Protein AF-A0A643BWU2-F1 (afdb_monomer_lite)

Organism: Balaenoptera physalus (NCBI:txid9770)

pLDDT: mean 75.96, std 13.27, range [34.56, 96.06]

InterPro domains:
  IPR002666 Reduced folate carrier [PF01770] (1-113)
  IPR002666 Reduced folate carrier [PF01770] (125-308)
  IPR002666 Reduced folate carrier [PIRSF028739] (1-308)
  IPR002666 Reduced folate carrier [PTHR10686] (121-308)
  IPR002666 Reduced folate carrier [TIGR00806] (125-308)
  IPR036259 MFS transporter superfamily [G3DSA:1.20.1250.20] (117-297)
  IPR036259 MFS transporter superfamily [SSF103473] (10-294)

Radius of gyration: 22.6 Å; chains: 1; bounding box: 53×47×72 Å

Sequence (308 aa):
VTNEITPVLSYSYLAVLVPVFLLTDYLRYKPVLLLQGLSYVSVWLLLLFSSSVLHMQFMEFFFSITMAARIAYSSYIFSLVPPACYQRMAGYSRASVLLGVFTSSVLGQLLVTPMGGKPGQLPASWRDSALAHMLRELGHTARLPQLRLWSLWWVFNSAGYYLIVYYVHILWNVVNPTTDTTRVYNGGADAASTLLGAITSFAAGFVRIRWALWAKLIIAVVTVLQAGLIFLMYKTSNIWLCYSAFVLFRGSHQLLVPIATFQIASSLSQELRALVFGVNTFLATVLKTIITLVVSDKRGLGLPVRSQ

Foldseek 3Di:
DCVLQVVLLVVLLVVLLVVLVVVLVVVVLPVLVVLLVVLVVLLVVLVVPPDDSVSSNVSSNSVSSNVSSVVSVLVNQCVVDPPVCNVVSVLVVVVVVLVVLLVCLVVVLVVPDDPPDDPDDDDPCVVCVVVVVLVVVVVVLCPPPLLVVLLVLLLALLLVVVVCVVLLVVLLCVLPPCPPVPDDCPVVLVVLLVVLLVVLLVVLVVDDDPCVPCVVVLSVVLVVLLVVLVVQSLPDSDSVSNSVSSSVNSNSSSNCVNVSLVSNCVSDDPSCSSVSVSVSVVSSSVVNVVCCCQPCDPNHPNDDSSRD

Secondary structure (DSSP, 8-state):
-HHHHHHHHHHHHHHHHHHHHHHHHHTTSHHHHHHHHHHHHHHHHHHHH--SHHHHHHHHHHHHHHHHHHHHHHHHHHHTS-GGGHHHHHHHHHHHHHHHHHHHHHHHHHHHS---S-SS---TTHHHHHHHHHHHHHHHHTT-HHHHHHHHHHHHHHHHHHHHHHHHHHHHHHHS-TTSGGG--HHHHHHHHHHHHHHHHHHHTT----HHHHHHHHHHHHHHHHHHHHHHHHH---HHHHHHHHHHHHHHHHHHHHHHHHHHHHTS-HHHHHHHHHHHHHHHHHHHHHHHHHHTSTTTT---TTT-

Structure (mmCIF, N/CA/C/O backbone):
data_AF-A0A643BWU2-F1
#
_entry.id   AF-A0A643BWU2-F1
#
loop_
_atom_site.group_PDB
_atom_site.id
_atom_site.type_symbol
_atom_site.label_atom_id
_atom_site.label_alt_id
_atom_site.label_comp_id
_atom_site.label_asym_id
_atom_site.label_entity_id
_atom_site.label_seq_id
_atom_site.pdbx_PDB_ins_code
_atom_site.Cartn_x
_atom_site.Cartn_y
_atom_site.Cartn_z
_atom_site.occupancy
_atom_site.B_iso_or_equiv
_atom_site.auth_seq_id
_atom_site.auth_comp_id
_atom_site.auth_asym_id
_atom_site.auth_atom_id
_atom_site.pdbx_PDB_model_num
ATOM 1 N N . VAL A 1 1 ? -8.565 23.208 16.925 1.00 54.88 1 VAL A N 1
ATOM 2 C CA . VAL A 1 1 ? -7.590 22.162 17.323 1.00 54.88 1 VAL A CA 1
ATOM 3 C C . VAL A 1 1 ? -7.204 21.256 16.153 1.00 54.88 1 VAL A C 1
ATOM 5 O O . VAL A 1 1 ? -6.195 21.550 15.537 1.00 54.88 1 VAL A O 1
ATOM 8 N N . THR A 1 2 ? -7.972 20.231 15.750 1.00 46.12 2 THR A N 1
ATOM 9 C CA . THR A 1 2 ? -7.547 19.306 14.664 1.00 46.12 2 THR A CA 1
ATOM 10 C C . THR A 1 2 ? -7.266 20.021 13.337 1.00 46.12 2 THR A C 1
ATOM 12 O O . THR A 1 2 ? -6.191 19.865 12.773 1.00 46.12 2 THR A O 1
ATOM 15 N N . ASN A 1 3 ? -8.157 20.921 12.906 1.00 55.41 3 ASN A N 1
ATOM 16 C CA . ASN A 1 3 ? -7.977 21.709 11.676 1.00 55.41 3 ASN A CA 1
ATOM 17 C C . ASN A 1 3 ? -6.786 22.687 11.711 1.00 55.41 3 ASN A C 1
ATOM 19 O O . ASN A 1 3 ? -6.387 23.182 10.665 1.00 55.41 3 ASN A O 1
ATOM 23 N N . GLU A 1 4 ? -6.216 22.964 12.885 1.00 64.88 4 GLU A N 1
ATOM 24 C CA . GLU A 1 4 ? -5.032 23.823 13.038 1.00 64.88 4 GLU A CA 1
ATOM 25 C C . GLU A 1 4 ? -3.736 23.006 13.118 1.00 64.88 4 GLU A C 1
ATOM 27 O O . GLU A 1 4 ? -2.662 23.535 12.849 1.00 64.88 4 GLU A O 1
ATOM 32 N N . ILE A 1 5 ? -3.823 21.723 13.483 1.00 62.66 5 ILE A N 1
ATOM 33 C CA . ILE A 1 5 ? -2.674 20.830 13.685 1.00 62.66 5 ILE A CA 1
ATOM 34 C C . ILE A 1 5 ? -2.392 20.027 12.410 1.00 62.66 5 ILE A C 1
ATOM 36 O O . ILE A 1 5 ? -1.276 20.040 11.898 1.00 62.66 5 ILE A O 1
ATOM 40 N N . THR A 1 6 ? -3.413 19.385 11.836 1.00 64.06 6 THR A N 1
ATOM 41 C CA . THR A 1 6 ? -3.265 18.447 10.709 1.00 64.06 6 THR A CA 1
ATOM 42 C C . THR A 1 6 ? -2.639 19.049 9.435 1.00 64.06 6 THR A C 1
ATOM 44 O O . THR A 1 6 ? -1.862 18.353 8.775 1.00 64.06 6 THR A O 1
ATOM 47 N N . PRO A 1 7 ? -2.894 20.321 9.056 1.00 75.25 7 PRO A N 1
ATOM 48 C CA . PRO A 1 7 ? -2.259 20.915 7.875 1.00 75.25 7 PRO A CA 1
ATOM 49 C C . PRO A 1 7 ? -0.745 21.113 8.023 1.00 75.25 7 PRO A C 1
ATOM 51 O O . PRO A 1 7 ? -0.025 21.064 7.023 1.00 75.25 7 PRO A O 1
ATOM 54 N N . VAL A 1 8 ? -0.249 21.303 9.255 1.00 78.88 8 VAL A N 1
ATOM 55 C CA . VAL A 1 8 ? 1.170 21.585 9.530 1.00 78.88 8 VAL A CA 1
ATOM 56 C C . VAL A 1 8 ? 2.051 20.451 9.031 1.00 78.88 8 VAL A C 1
ATOM 58 O O . VAL A 1 8 ? 3.067 20.719 8.392 1.00 78.88 8 VAL A O 1
ATOM 61 N N . LEU A 1 9 ? 1.634 19.198 9.223 1.00 76.44 9 LEU A N 1
ATOM 62 C CA . LEU A 1 9 ? 2.346 18.030 8.707 1.00 76.44 9 LEU A CA 1
ATOM 63 C C . LEU A 1 9 ? 2.526 18.102 7.188 1.00 76.44 9 LEU A C 1
ATOM 65 O O . LEU A 1 9 ? 3.628 17.920 6.684 1.00 76.44 9 LEU A O 1
ATOM 69 N N . SER A 1 10 ? 1.450 18.398 6.456 1.00 72.19 10 SER A N 1
ATOM 70 C CA . SER A 1 10 ? 1.458 18.394 4.988 1.00 72.19 10 SER A CA 1
ATOM 71 C C . SER A 1 10 ? 2.328 19.515 4.417 1.00 72.19 10 SER A C 1
ATOM 73 O O . SER A 1 10 ? 3.137 19.274 3.520 1.00 72.19 10 SER A O 1
ATOM 75 N N . TYR A 1 11 ? 2.200 20.731 4.956 1.00 81.88 11 TYR A N 1
ATOM 76 C CA . TYR A 1 11 ? 2.986 21.881 4.502 1.00 81.88 11 TYR A CA 1
ATOM 77 C C . TYR A 1 11 ? 4.461 21.752 4.874 1.00 81.88 11 TYR A C 1
ATOM 79 O O . TYR A 1 11 ? 5.334 21.963 4.032 1.00 81.88 11 TYR A O 1
ATOM 87 N N . SER A 1 12 ? 4.749 21.358 6.117 1.00 82.62 12 SER A N 1
ATOM 88 C CA . SER A 1 12 ? 6.130 21.172 6.564 1.00 82.62 12 SER A CA 1
ATOM 89 C C . SER A 1 12 ? 6.808 20.008 5.852 1.00 82.62 12 SER A C 1
ATOM 91 O O . SER A 1 12 ? 7.958 20.149 5.455 1.00 82.62 12 SER A O 1
ATOM 93 N N . TYR A 1 13 ? 6.100 18.904 5.591 1.00 80.50 13 TYR A N 1
ATOM 94 C CA . TYR A 1 13 ? 6.652 17.785 4.831 1.00 80.50 13 TYR A CA 1
ATOM 95 C C . TYR A 1 13 ? 7.096 18.223 3.438 1.00 80.50 13 TYR A C 1
ATOM 97 O O . TYR A 1 13 ? 8.230 17.953 3.056 1.00 80.50 13 TYR A O 1
ATOM 105 N N . LEU A 1 14 ? 6.247 18.951 2.704 1.00 79.25 14 LEU A N 1
ATOM 106 C CA . LEU A 1 14 ? 6.601 19.467 1.382 1.00 79.25 14 LEU A CA 1
ATOM 107 C C . LEU A 1 14 ? 7.832 20.387 1.442 1.00 79.25 14 LEU A C 1
ATOM 109 O O . LEU A 1 14 ? 8.742 20.251 0.625 1.00 79.25 14 LEU A O 1
ATOM 113 N N . ALA A 1 15 ? 7.874 21.288 2.427 1.00 83.44 15 ALA A N 1
ATOM 114 C CA . ALA A 1 15 ? 8.969 22.238 2.603 1.00 83.44 15 ALA A CA 1
ATOM 115 C C . ALA A 1 15 ? 10.297 21.563 2.988 1.00 83.44 15 ALA A C 1
ATOM 117 O O . ALA A 1 15 ? 11.356 21.983 2.532 1.00 83.44 15 ALA A O 1
ATOM 118 N N . VAL A 1 16 ? 10.249 20.518 3.816 1.00 82.56 16 VAL A N 1
ATOM 119 C CA . VAL A 1 16 ? 11.424 19.819 4.360 1.00 82.56 16 VAL A CA 1
ATOM 120 C C . VAL A 1 16 ? 11.929 18.718 3.423 1.00 82.56 16 VAL A C 1
ATOM 122 O O . VAL A 1 16 ? 13.124 18.419 3.412 1.00 82.56 16 VAL A O 1
ATOM 125 N N . LEU A 1 17 ? 11.054 18.135 2.601 1.00 79.81 17 LEU A N 1
ATOM 126 C CA . LEU A 1 17 ? 11.388 17.034 1.700 1.00 79.81 17 LEU A CA 1
ATOM 127 C C . LEU A 1 17 ? 12.520 17.391 0.731 1.00 79.81 17 LEU A C 1
ATOM 129 O O . LEU A 1 17 ? 13.472 16.622 0.602 1.00 79.81 17 LEU A O 1
ATOM 133 N N . VAL A 1 18 ? 12.430 18.550 0.071 1.00 76.75 18 VAL A N 1
ATOM 134 C CA . VAL A 1 18 ? 13.415 18.977 -0.935 1.00 76.75 18 VAL A CA 1
ATOM 135 C C . VAL A 1 18 ? 14.792 19.236 -0.302 1.00 76.75 18 VAL A C 1
ATOM 137 O O . VAL A 1 18 ? 15.762 18.637 -0.769 1.00 76.75 18 VAL A O 1
ATOM 140 N N . PRO A 1 19 ? 14.918 20.025 0.788 1.00 79.31 19 PRO A N 1
ATOM 141 C CA . PRO A 1 19 ? 16.187 20.186 1.492 1.00 79.31 19 PRO A CA 1
ATOM 142 C C . PRO A 1 19 ? 16.779 18.869 1.986 1.00 79.31 19 PRO A C 1
ATOM 144 O O . PRO A 1 19 ? 17.959 18.627 1.765 1.00 79.31 19 PRO A O 1
ATOM 147 N N . VAL A 1 20 ? 15.982 18.003 2.625 1.00 78.44 20 VAL A N 1
ATOM 148 C CA . VAL A 1 20 ? 16.473 16.726 3.170 1.00 78.44 20 VAL A CA 1
ATOM 149 C C . VAL A 1 20 ? 16.977 15.817 2.057 1.00 78.44 20 VAL A C 1
ATOM 151 O O . VAL A 1 20 ? 18.038 15.214 2.209 1.00 78.44 20 VAL A O 1
ATOM 154 N N . PHE A 1 21 ? 16.272 15.751 0.927 1.00 71.75 21 PHE A N 1
ATOM 155 C CA . PHE A 1 21 ? 16.716 14.997 -0.243 1.00 71.75 21 PHE A CA 1
ATOM 156 C C . PHE A 1 21 ? 18.071 15.499 -0.765 1.00 71.75 21 PHE A C 1
ATOM 158 O O . PHE A 1 21 ? 18.994 14.703 -0.911 1.00 71.75 21 PHE A O 1
ATOM 165 N N . LEU A 1 22 ? 18.235 16.813 -0.947 1.00 75.00 22 LEU A N 1
ATOM 166 C CA . LEU A 1 22 ? 19.490 17.402 -1.434 1.00 75.00 22 LEU A CA 1
ATOM 167 C C . LEU A 1 22 ? 20.650 17.246 -0.435 1.00 75.00 22 LEU A C 1
ATOM 169 O O . LEU A 1 22 ? 21.778 16.941 -0.823 1.00 75.00 22 LEU A O 1
ATOM 173 N N . LEU A 1 23 ? 20.380 17.419 0.864 1.00 73.88 23 LEU A N 1
ATOM 174 C CA . LEU A 1 23 ? 21.386 17.262 1.919 1.00 73.88 23 LEU A CA 1
ATOM 175 C C . LEU A 1 23 ? 21.852 15.813 2.070 1.00 73.88 23 LEU A C 1
ATOM 177 O O . LEU A 1 23 ? 22.963 15.581 2.537 1.00 73.88 23 LEU A O 1
ATOM 181 N N . THR A 1 24 ? 21.006 14.844 1.725 1.00 74.19 24 THR A N 1
ATOM 182 C CA . THR A 1 24 ? 21.289 13.419 1.924 1.00 74.19 24 THR A CA 1
ATOM 183 C C . THR A 1 24 ? 22.532 12.979 1.162 1.00 74.19 24 THR A C 1
ATOM 185 O O . THR A 1 24 ? 23.420 12.354 1.753 1.00 74.19 24 THR A O 1
ATOM 188 N N . ASP A 1 25 ? 22.622 13.358 -0.111 1.00 67.88 25 ASP A N 1
ATOM 189 C CA . ASP A 1 25 ? 23.755 13.003 -0.963 1.00 67.88 25 ASP A CA 1
ATOM 190 C C . ASP A 1 25 ? 24.989 13.859 -0.638 1.00 67.88 25 ASP A C 1
ATOM 192 O O . ASP A 1 25 ? 26.110 13.349 -0.618 1.00 67.88 25 ASP A O 1
ATOM 196 N N . TYR A 1 26 ? 24.792 15.132 -0.271 1.00 72.44 26 TYR A N 1
ATOM 197 C CA . TYR A 1 26 ? 25.882 16.026 0.134 1.00 72.44 26 TYR A CA 1
ATOM 198 C C . TYR A 1 26 ? 26.557 15.593 1.451 1.00 72.44 26 TYR A C 1
ATOM 200 O O . TYR A 1 26 ? 27.782 15.595 1.563 1.00 72.44 26 TYR A O 1
ATOM 208 N N . LEU A 1 27 ? 25.773 15.174 2.450 1.00 74.31 27 LEU A N 1
ATOM 209 C CA . LEU A 1 27 ? 26.248 14.843 3.800 1.00 74.31 27 LEU A CA 1
ATOM 210 C C . LEU A 1 27 ? 26.569 13.357 4.012 1.00 74.31 27 LEU A C 1
ATOM 212 O O . LEU A 1 27 ? 26.831 12.940 5.143 1.00 74.31 27 LEU A O 1
ATOM 216 N N . ARG A 1 28 ? 26.556 12.538 2.952 1.00 69.81 28 ARG A N 1
ATOM 217 C CA . ARG A 1 28 ? 26.820 11.088 3.020 1.00 69.81 28 ARG A CA 1
ATOM 218 C C . ARG A 1 28 ? 25.929 10.359 4.041 1.00 69.81 28 ARG A C 1
ATOM 220 O O . ARG A 1 28 ? 26.418 9.532 4.814 1.00 69.81 28 ARG A O 1
ATOM 227 N N . TYR A 1 29 ? 24.626 10.648 4.034 1.00 72.88 29 TYR A N 1
ATOM 228 C CA . TYR A 1 29 ? 23.550 9.939 4.756 1.00 72.88 29 TYR A CA 1
ATOM 229 C C . TYR A 1 29 ? 23.573 9.964 6.305 1.00 72.88 29 TYR A C 1
ATOM 231 O O . TYR A 1 29 ? 22.518 10.111 6.922 1.00 72.88 29 TYR A O 1
ATOM 239 N N . LYS A 1 30 ? 24.732 9.844 6.973 1.00 80.19 30 LYS A N 1
ATOM 240 C CA . LYS A 1 30 ? 24.832 9.704 8.444 1.00 80.19 30 LYS A CA 1
ATOM 241 C C . LYS A 1 30 ? 24.222 10.876 9.232 1.00 80.19 30 LYS A C 1
ATOM 243 O O . LYS A 1 30 ? 23.473 10.605 10.170 1.00 80.19 30 LYS A O 1
ATOM 248 N N . PRO A 1 31 ? 24.465 12.155 8.884 1.00 84.00 31 PRO A N 1
ATOM 249 C CA . PRO A 1 31 ? 23.866 13.274 9.617 1.00 84.00 31 PRO A CA 1
ATOM 250 C C . PRO A 1 31 ? 22.343 13.340 9.464 1.00 84.00 31 PRO A C 1
ATOM 252 O O . PRO A 1 31 ? 21.647 13.688 10.412 1.00 84.00 31 PRO A O 1
ATOM 255 N N . VAL A 1 32 ? 21.810 12.935 8.305 1.00 83.62 32 VAL A N 1
ATOM 256 C CA . VAL A 1 32 ? 20.359 12.876 8.058 1.00 83.62 32 VAL A CA 1
ATOM 257 C C . VAL A 1 32 ? 19.697 11.793 8.916 1.00 83.62 32 VAL A C 1
ATOM 259 O O . VAL A 1 32 ? 18.592 11.989 9.415 1.00 83.62 32 VAL A O 1
ATOM 262 N N . LEU A 1 33 ? 20.392 10.681 9.168 1.00 82.25 33 LEU A N 1
ATOM 263 C CA . LEU A 1 33 ? 19.923 9.627 10.075 1.00 82.25 33 LEU A CA 1
ATOM 264 C C . LEU A 1 33 ? 19.924 10.063 11.541 1.00 82.25 33 LEU A C 1
ATOM 266 O O . LEU A 1 33 ? 18.991 9.748 12.277 1.00 82.25 33 LEU A O 1
ATOM 270 N N . LEU A 1 34 ? 20.938 10.819 11.963 1.00 88.06 34 LEU A N 1
ATOM 271 C CA . LEU A 1 34 ? 20.960 11.418 13.299 1.00 88.06 34 LEU A CA 1
ATOM 272 C C . LEU A 1 34 ? 19.827 12.435 13.464 1.00 88.06 34 LEU A C 1
ATOM 274 O O . LEU A 1 34 ? 19.119 12.400 14.468 1.00 88.06 34 LEU A O 1
ATOM 278 N N . LEU A 1 35 ? 19.598 13.281 12.454 1.00 88.50 35 LEU A N 1
ATOM 279 C CA . LEU A 1 35 ? 18.472 14.215 12.421 1.00 88.50 35 LEU A CA 1
ATOM 280 C C . LEU A 1 35 ? 17.125 13.481 12.514 1.00 88.50 35 LEU A C 1
ATOM 282 O O . LEU A 1 35 ? 16.231 13.906 13.248 1.00 88.50 35 LEU A O 1
ATOM 286 N N . GLN A 1 36 ? 16.987 12.348 11.821 1.00 88.56 36 GLN A N 1
ATOM 287 C CA . GLN A 1 36 ? 15.807 11.492 11.923 1.00 88.56 36 GLN A CA 1
ATOM 288 C C . GLN A 1 36 ? 15.610 10.950 13.346 1.00 88.56 36 GLN A C 1
ATOM 290 O O . GLN A 1 36 ? 14.502 10.996 13.871 1.00 88.56 36 GLN A O 1
ATOM 295 N N . GLY A 1 37 ? 16.670 10.451 13.984 1.00 86.94 37 GLY A N 1
ATOM 296 C CA . GLY A 1 37 ? 16.597 9.939 15.354 1.00 86.94 37 GLY A CA 1
ATOM 297 C C . GLY A 1 37 ? 16.210 11.022 16.363 1.00 86.94 37 GLY A C 1
ATOM 298 O O . GLY A 1 37 ? 15.298 10.823 17.164 1.00 86.94 37 GLY A O 1
ATOM 299 N N . LEU A 1 38 ? 16.853 12.190 16.284 1.00 91.56 38 LEU A N 1
ATOM 300 C CA . LEU A 1 38 ? 16.572 13.331 17.158 1.00 91.56 38 LEU A CA 1
ATOM 301 C C . LEU A 1 38 ? 15.137 13.837 16.988 1.00 91.56 38 LEU A C 1
ATOM 303 O O . LEU A 1 38 ? 14.447 14.046 17.982 1.00 91.56 38 LEU A O 1
ATOM 307 N N . SER A 1 39 ? 14.663 13.968 15.746 1.00 90.31 39 SER A N 1
ATOM 308 C CA . SER A 1 39 ? 13.282 14.390 15.482 1.00 90.31 39 SER A CA 1
ATOM 309 C C . SER A 1 39 ? 12.251 13.389 16.015 1.00 90.31 39 SER A C 1
ATOM 311 O O . SER A 1 39 ? 11.262 13.818 16.605 1.00 90.31 39 SER A O 1
ATOM 313 N N . TYR A 1 40 ? 12.503 12.077 15.928 1.00 87.81 40 TYR A N 1
ATOM 314 C CA . TYR A 1 40 ? 11.648 11.063 16.562 1.00 87.81 40 TYR A CA 1
ATOM 315 C C . TYR A 1 40 ? 11.583 11.224 18.086 1.00 87.81 40 TYR A C 1
ATOM 317 O O . TYR A 1 40 ? 10.498 11.162 18.661 1.00 87.81 40 TYR A O 1
ATOM 325 N N . VAL A 1 41 ? 12.724 11.445 18.749 1.00 91.56 41 VAL A N 1
ATOM 326 C CA . VAL A 1 41 ? 12.766 11.681 20.203 1.00 91.56 41 VAL A CA 1
ATOM 327 C C . VAL A 1 41 ? 11.971 12.936 20.566 1.00 91.56 41 VAL A C 1
ATOM 329 O O . VAL A 1 41 ? 11.178 12.901 21.506 1.00 91.56 41 VAL A O 1
ATOM 332 N N . SER A 1 42 ? 12.109 14.018 19.795 1.00 90.38 42 SER A N 1
ATOM 333 C CA . SER A 1 42 ? 11.324 15.243 19.982 1.00 90.38 42 SER A CA 1
ATOM 334 C C . SER A 1 42 ? 9.819 14.999 19.848 1.00 90.38 42 SER A C 1
ATOM 336 O O . SER A 1 42 ? 9.061 15.484 20.684 1.00 90.38 42 SER A O 1
ATOM 338 N N . VAL A 1 43 ? 9.380 14.210 18.859 1.00 89.94 43 VAL A N 1
ATOM 339 C CA . VAL A 1 43 ? 7.965 13.821 18.700 1.00 89.94 43 VAL A CA 1
ATOM 340 C C . VAL A 1 43 ? 7.451 13.106 19.950 1.00 89.94 43 VAL A C 1
ATOM 342 O O . VAL A 1 43 ? 6.407 13.482 20.477 1.00 89.94 43 VAL A O 1
ATOM 345 N N . TRP A 1 44 ? 8.190 12.120 20.465 1.00 84.44 44 TRP A N 1
ATOM 346 C CA . TRP A 1 44 ? 7.795 11.380 21.669 1.00 84.44 44 TRP A CA 1
ATOM 347 C C . TRP A 1 44 ? 7.715 12.268 22.914 1.00 84.44 44 TRP A C 1
ATOM 349 O O . TRP A 1 44 ? 6.745 12.179 23.663 1.00 84.44 44 TRP A O 1
ATOM 359 N N . LEU A 1 45 ? 8.698 13.147 23.127 1.00 89.19 45 LEU A N 1
ATOM 360 C CA . LEU A 1 45 ? 8.693 14.080 24.257 1.00 89.19 45 LEU A CA 1
ATOM 361 C C . LEU A 1 45 ? 7.514 15.056 24.179 1.00 89.19 45 LEU A C 1
ATOM 363 O O . LEU A 1 45 ? 6.841 15.290 25.182 1.00 89.19 45 LEU A O 1
ATOM 367 N N . LEU A 1 46 ? 7.226 15.588 22.989 1.00 89.31 46 LEU A N 1
ATOM 368 C CA . LEU A 1 46 ? 6.082 16.472 22.781 1.00 89.31 46 LEU A CA 1
ATOM 369 C C . LEU A 1 46 ? 4.759 15.730 23.006 1.00 89.31 46 LEU A C 1
ATOM 371 O O . LEU A 1 46 ? 3.875 16.272 23.663 1.00 89.31 46 LEU A O 1
ATOM 375 N N . LEU A 1 47 ? 4.625 14.484 22.548 1.00 83.25 47 LEU A N 1
ATOM 376 C CA . LEU A 1 47 ? 3.424 13.679 22.796 1.00 83.25 47 LEU A CA 1
ATOM 377 C C . LEU A 1 47 ? 3.203 13.368 24.284 1.00 83.25 47 LEU A C 1
ATOM 379 O O . LEU A 1 47 ? 2.057 13.328 24.721 1.00 83.25 47 LEU A O 1
ATOM 383 N N . LEU A 1 48 ? 4.271 13.145 25.056 1.00 82.06 48 LEU A N 1
ATOM 384 C CA . LEU A 1 48 ? 4.173 12.770 26.472 1.00 82.06 48 LEU A CA 1
ATOM 385 C C . LEU A 1 48 ? 3.909 13.956 27.405 1.00 82.06 48 LEU A C 1
ATOM 387 O O . LEU A 1 48 ? 3.177 13.808 28.380 1.00 82.06 48 LEU A O 1
ATOM 391 N N . PHE A 1 49 ? 4.515 15.114 27.135 1.00 85.12 49 PHE A N 1
ATOM 392 C CA . PHE A 1 49 ? 4.530 16.233 28.084 1.00 85.12 49 PHE A CA 1
ATOM 393 C C . PHE A 1 49 ? 3.693 17.440 27.658 1.00 85.12 49 PHE A C 1
ATOM 395 O O . PHE A 1 49 ? 3.521 18.360 28.457 1.00 85.12 49 PHE A O 1
ATOM 402 N N . SER A 1 50 ? 3.182 17.480 26.424 1.00 81.31 50 SER A N 1
ATOM 403 C CA . SER A 1 50 ? 2.493 18.668 25.922 1.00 81.31 50 SER A CA 1
ATOM 404 C C . SER A 1 50 ? 0.970 18.554 25.913 1.00 81.31 50 SER A C 1
ATOM 406 O O . SER A 1 50 ? 0.392 17.522 25.583 1.00 81.31 50 SER A O 1
ATOM 408 N N . SER A 1 51 ? 0.312 19.661 26.258 1.00 77.31 51 SER A N 1
ATOM 409 C CA . SER A 1 51 ? -1.151 19.783 26.341 1.00 77.31 51 SER A CA 1
ATOM 410 C C . SER A 1 51 ? -1.719 20.934 25.496 1.00 77.31 51 SER A C 1
ATOM 412 O O . SER A 1 51 ? -2.930 21.135 25.456 1.00 77.31 51 SER A O 1
ATOM 414 N N . SER A 1 52 ? -0.861 21.694 24.804 1.00 86.81 52 SER A N 1
ATOM 415 C CA . SER A 1 52 ? -1.239 22.884 24.028 1.00 86.81 52 SER A CA 1
ATOM 416 C C . SER A 1 52 ? -1.148 22.649 22.516 1.00 86.81 52 SER A C 1
ATOM 418 O O . SER A 1 52 ? -0.294 21.907 22.032 1.00 86.81 52 SER A O 1
ATOM 420 N N . VAL A 1 53 ? -2.016 23.332 21.759 1.00 82.38 53 VAL A N 1
ATOM 421 C CA . VAL A 1 53 ? -2.121 23.234 20.290 1.00 82.38 53 VAL A CA 1
ATOM 422 C C . VAL A 1 53 ? -0.793 23.546 19.601 1.00 82.38 53 VAL A C 1
ATOM 424 O O . VAL A 1 53 ? -0.400 22.835 18.682 1.00 82.38 53 VAL A O 1
ATOM 427 N N . LEU A 1 54 ? -0.067 24.556 20.083 1.00 85.12 54 LEU A N 1
ATOM 428 C CA . LEU A 1 54 ? 1.215 24.968 19.509 1.00 85.12 54 LEU A CA 1
ATOM 429 C C . LEU A 1 54 ? 2.274 23.861 19.633 1.00 85.12 54 LEU A C 1
ATOM 431 O O . LEU A 1 54 ? 3.037 23.622 18.702 1.00 85.12 54 LEU A O 1
ATOM 435 N N . HIS A 1 55 ? 2.271 23.112 20.737 1.00 85.88 55 HIS A N 1
ATOM 436 C CA . HIS A 1 55 ? 3.174 21.972 20.906 1.00 85.88 55 HIS A CA 1
ATOM 437 C C . HIS A 1 55 ? 2.812 20.810 19.975 1.00 85.88 55 HIS A C 1
ATOM 439 O O . HIS A 1 55 ? 3.704 20.170 19.423 1.00 85.88 55 HIS A O 1
ATOM 445 N N . MET A 1 56 ? 1.517 20.577 19.744 1.00 83.12 56 MET A N 1
ATOM 446 C CA . MET A 1 56 ? 1.052 19.575 18.781 1.00 83.12 56 MET A CA 1
ATOM 447 C C . MET A 1 56 ? 1.400 19.964 17.337 1.00 83.12 56 MET A C 1
ATOM 449 O O . MET A 1 56 ? 1.776 19.105 16.549 1.00 83.12 56 MET A O 1
ATOM 453 N N . GLN A 1 57 ? 1.371 21.254 16.991 1.00 83.81 57 GLN A N 1
ATOM 454 C CA . GLN A 1 57 ? 1.860 21.740 15.694 1.00 83.81 57 GLN A CA 1
ATOM 455 C C . GLN A 1 57 ? 3.373 21.521 15.530 1.00 83.81 57 GLN A C 1
ATOM 457 O O . GLN A 1 57 ? 3.816 21.054 14.481 1.00 83.81 57 GLN A O 1
ATOM 462 N N . PHE A 1 58 ? 4.174 21.797 16.567 1.00 88.38 58 PHE A N 1
ATOM 463 C CA . PHE A 1 58 ? 5.607 21.477 16.552 1.00 88.38 58 PHE A CA 1
ATOM 464 C C . PHE A 1 58 ? 5.865 19.974 16.436 1.00 88.38 58 PHE A C 1
ATOM 466 O O . PHE A 1 58 ? 6.779 19.566 15.723 1.00 88.38 58 PHE A O 1
ATOM 473 N N . MET A 1 59 ? 5.047 19.146 17.087 1.00 90.31 59 MET A N 1
ATOM 474 C CA . MET A 1 59 ? 5.124 17.692 16.972 1.00 90.31 59 MET A CA 1
ATOM 475 C C . MET A 1 59 ? 4.939 17.247 15.515 1.00 90.31 59 MET A C 1
ATOM 477 O O . MET A 1 59 ? 5.792 16.528 14.997 1.00 90.31 59 MET A O 1
ATOM 481 N N . GLU A 1 60 ? 3.917 17.758 14.821 1.00 85.25 60 GLU A N 1
ATOM 482 C CA . GLU A 1 60 ? 3.686 17.472 13.395 1.00 85.25 60 GLU A CA 1
ATOM 483 C C . GLU A 1 60 ? 4.848 17.940 12.501 1.00 85.25 60 GLU A C 1
ATOM 485 O O . GLU A 1 60 ? 5.222 17.257 11.546 1.00 85.25 60 GLU A O 1
ATOM 490 N N . PHE A 1 61 ? 5.477 19.074 12.824 1.00 90.19 61 PHE A N 1
ATOM 491 C CA . PHE A 1 61 ? 6.678 19.539 12.126 1.00 90.19 61 PHE A CA 1
ATOM 492 C C . PHE A 1 61 ? 7.868 18.580 12.306 1.00 90.19 61 PHE A C 1
ATOM 494 O O . PHE A 1 61 ? 8.506 18.189 11.329 1.00 90.19 61 PHE A O 1
ATOM 501 N N . PHE A 1 62 ? 8.170 18.140 13.532 1.00 90.75 62 PHE A N 1
ATOM 502 C CA . PHE A 1 62 ? 9.243 17.161 13.753 1.00 90.75 62 PHE A CA 1
ATOM 503 C C . PHE A 1 62 ? 8.925 15.803 13.117 1.00 90.75 62 PHE A C 1
ATOM 505 O O . PHE A 1 62 ? 9.815 15.131 12.583 1.00 90.75 62 PHE A O 1
ATOM 512 N N . PHE A 1 63 ? 7.649 15.422 13.105 1.00 86.81 63 PHE A N 1
ATOM 513 C CA . PHE A 1 63 ? 7.188 14.219 12.432 1.00 86.81 63 PHE A CA 1
ATOM 514 C C . PHE A 1 63 ? 7.377 14.303 10.907 1.00 86.81 63 PHE A C 1
ATOM 516 O O . PHE A 1 63 ? 7.769 13.319 10.274 1.00 86.81 63 PHE A O 1
ATOM 523 N N . SER A 1 64 ? 7.222 15.484 10.304 1.00 86.19 64 SER A N 1
ATOM 524 C CA . SER A 1 64 ? 7.471 15.682 8.873 1.00 86.19 64 SER A CA 1
ATOM 525 C C . SER A 1 64 ? 8.953 15.533 8.497 1.00 86.19 64 SER A C 1
ATOM 527 O O . SER A 1 64 ? 9.264 14.871 7.501 1.00 86.19 64 SER A O 1
ATOM 529 N N . ILE A 1 65 ? 9.875 16.023 9.340 1.00 88.69 65 ILE A N 1
ATOM 530 C CA . ILE A 1 65 ? 11.328 15.789 9.207 1.00 88.69 65 ILE A CA 1
ATOM 531 C C . ILE A 1 65 ? 11.626 14.289 9.239 1.00 88.69 65 ILE A C 1
ATOM 533 O O . ILE A 1 65 ? 12.341 13.763 8.382 1.00 88.69 65 ILE A O 1
ATOM 537 N N . THR A 1 66 ? 11.024 13.582 10.195 1.00 86.81 66 THR A N 1
ATOM 538 C CA . THR A 1 66 ? 11.153 12.130 10.329 1.00 86.81 66 THR A CA 1
ATOM 539 C C . THR A 1 66 ? 10.694 11.394 9.065 1.00 86.81 66 THR A C 1
ATOM 541 O O . THR A 1 66 ? 11.363 10.462 8.599 1.00 86.81 66 THR A O 1
ATOM 544 N N . MET A 1 67 ? 9.560 11.805 8.489 1.00 81.81 67 MET A N 1
ATOM 545 C CA . MET A 1 67 ? 9.015 11.217 7.265 1.00 81.81 67 MET A CA 1
ATOM 546 C C . MET A 1 67 ? 9.890 11.494 6.039 1.00 81.81 67 MET A C 1
ATOM 548 O O . MET A 1 67 ? 10.078 10.588 5.223 1.00 81.81 67 MET A O 1
ATOM 552 N N . ALA A 1 68 ? 10.438 12.705 5.910 1.00 81.38 68 ALA A N 1
ATOM 553 C CA . ALA A 1 68 ? 11.335 13.075 4.816 1.00 81.38 68 ALA A CA 1
ATOM 554 C C . ALA A 1 68 ? 12.647 12.276 4.875 1.00 81.38 68 ALA A C 1
ATOM 556 O O . ALA A 1 68 ? 13.057 11.665 3.886 1.00 81.38 68 ALA A O 1
ATOM 557 N N . ALA A 1 69 ? 13.255 12.176 6.060 1.00 84.00 69 ALA A N 1
ATOM 558 C CA . ALA A 1 69 ? 14.505 11.445 6.265 1.00 84.00 69 ALA A CA 1
ATOM 559 C C . ALA A 1 69 ? 14.370 9.920 6.068 1.00 84.00 69 ALA A C 1
ATOM 561 O O . ALA A 1 69 ? 15.342 9.236 5.749 1.00 84.00 69 ALA A O 1
ATOM 562 N N . ARG A 1 70 ? 13.157 9.359 6.167 1.00 75.44 70 ARG A N 1
ATOM 563 C CA . ARG A 1 70 ? 12.905 7.931 5.889 1.00 75.44 70 ARG A CA 1
ATOM 564 C C . ARG A 1 70 ? 13.222 7.536 4.441 1.00 75.44 70 ARG A C 1
ATOM 566 O O . ARG A 1 70 ? 13.610 6.393 4.185 1.00 75.44 70 ARG A O 1
ATOM 573 N N . ILE A 1 71 ? 13.065 8.464 3.497 1.00 69.88 71 ILE A N 1
ATOM 574 C CA . ILE A 1 71 ? 13.405 8.237 2.085 1.00 69.88 71 ILE A CA 1
ATOM 575 C C . ILE A 1 71 ? 14.928 8.103 1.945 1.00 69.88 71 ILE A C 1
ATOM 577 O O . ILE A 1 71 ? 15.404 7.146 1.338 1.00 69.88 71 ILE A O 1
ATOM 581 N N . ALA A 1 72 ? 15.683 8.979 2.613 1.00 71.19 72 ALA A N 1
ATOM 582 C CA . ALA A 1 72 ? 17.143 8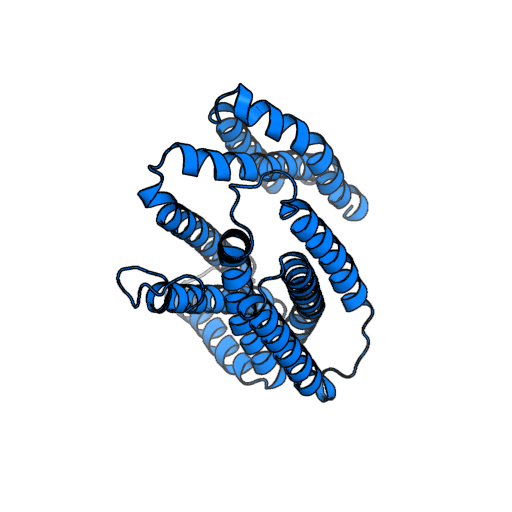.942 2.671 1.00 71.19 72 ALA A CA 1
ATOM 583 C C . ALA A 1 72 ? 17.689 7.648 3.300 1.00 71.19 72 ALA A C 1
ATOM 585 O O . ALA A 1 72 ? 18.618 7.040 2.768 1.00 71.19 72 ALA A O 1
ATOM 586 N N . TYR A 1 73 ? 17.077 7.181 4.396 1.00 72.44 73 TYR A N 1
ATOM 587 C CA . TYR A 1 73 ? 17.425 5.901 5.027 1.00 72.44 73 TYR A CA 1
ATOM 588 C C . TYR A 1 73 ? 17.293 4.722 4.058 1.00 72.44 73 TYR A C 1
ATOM 590 O O . TYR A 1 73 ? 18.166 3.854 4.001 1.00 72.44 73 TYR A O 1
ATOM 598 N N . SER A 1 74 ? 16.213 4.714 3.273 1.00 67.50 74 SER A N 1
ATOM 599 C CA . SER A 1 74 ? 15.941 3.644 2.313 1.00 67.50 74 SER A CA 1
ATOM 600 C C . SER A 1 74 ? 17.007 3.583 1.218 1.00 67.50 74 SER A C 1
ATOM 602 O O . SER A 1 74 ? 17.353 2.492 0.792 1.00 67.50 74 SER A O 1
ATOM 604 N N . SER A 1 75 ? 17.582 4.714 0.804 1.00 71.19 75 SER A N 1
ATOM 605 C CA . SER A 1 75 ? 18.703 4.744 -0.148 1.00 71.19 75 SER A CA 1
ATOM 606 C C . SER A 1 75 ? 20.034 4.356 0.503 1.00 71.19 75 SER A C 1
ATOM 608 O O . SER A 1 75 ? 20.80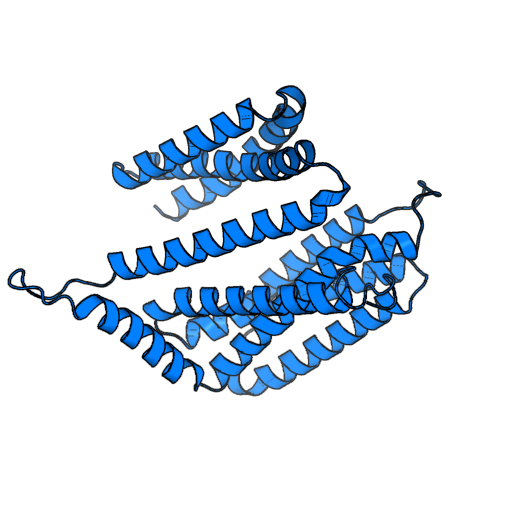4 3.578 -0.063 1.00 71.19 75 SER A O 1
ATOM 610 N N . TYR A 1 76 ? 20.289 4.827 1.729 1.00 77.12 76 TYR A N 1
ATOM 611 C CA . TYR A 1 76 ? 21.513 4.504 2.468 1.00 77.12 76 TYR A CA 1
ATOM 612 C C . TYR A 1 76 ? 21.671 3.002 2.707 1.00 77.12 76 TYR A C 1
ATOM 614 O O . TYR A 1 76 ? 22.760 2.454 2.546 1.00 77.12 76 TYR A O 1
ATOM 622 N N . ILE A 1 77 ? 20.585 2.310 3.050 1.00 74.56 77 ILE A N 1
ATOM 623 C CA . ILE A 1 77 ? 20.641 0.880 3.353 1.00 74.56 77 ILE A CA 1
ATOM 624 C C . ILE A 1 77 ? 21.079 0.034 2.149 1.00 74.56 77 ILE A C 1
ATOM 626 O O . ILE A 1 77 ? 21.723 -0.995 2.332 1.00 74.56 77 ILE A O 1
ATOM 630 N N . PHE A 1 78 ? 20.782 0.484 0.924 1.00 77.75 78 PHE A N 1
ATOM 631 C CA . PHE A 1 78 ? 21.274 -0.150 -0.297 1.00 77.75 78 PHE A CA 1
ATOM 632 C C . PHE A 1 78 ? 22.733 0.221 -0.570 1.00 77.75 78 PHE A C 1
ATOM 634 O O . PHE A 1 78 ? 23.484 -0.632 -1.015 1.00 77.75 78 PHE A O 1
ATOM 641 N N . SER A 1 79 ? 23.184 1.427 -0.211 1.00 78.31 79 SER A N 1
ATOM 642 C CA . SER A 1 79 ? 24.601 1.812 -0.348 1.00 78.31 79 SER A CA 1
ATOM 643 C C . SER A 1 79 ? 25.567 0.978 0.514 1.00 78.31 79 SER A C 1
ATOM 645 O O . SER A 1 79 ? 26.737 0.840 0.170 1.00 78.31 79 SER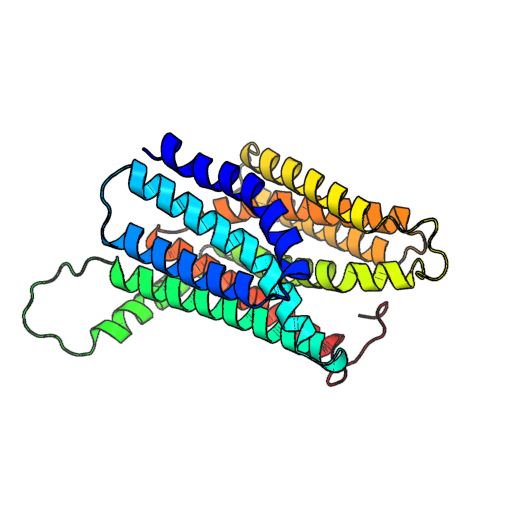 A O 1
ATOM 647 N N . LEU A 1 80 ? 25.085 0.399 1.620 1.00 80.50 80 LEU A N 1
ATOM 648 C CA . LEU A 1 80 ? 25.885 -0.416 2.546 1.00 80.50 80 LEU A CA 1
ATOM 649 C C . LEU A 1 80 ? 26.008 -1.890 2.152 1.00 80.50 80 LEU A C 1
ATOM 651 O O . LEU A 1 80 ? 26.767 -2.636 2.772 1.00 80.50 80 LEU A O 1
ATOM 655 N N . VAL A 1 81 ? 25.217 -2.339 1.186 1.00 80.06 81 VAL A N 1
ATOM 656 C CA . VAL A 1 81 ? 25.050 -3.756 0.876 1.00 80.06 81 VAL A CA 1
ATOM 657 C C . VAL A 1 81 ? 25.574 -4.010 -0.540 1.00 80.06 81 VAL A C 1
ATOM 659 O O . VAL A 1 81 ? 25.427 -3.160 -1.408 1.00 80.06 81 VAL A O 1
ATOM 662 N N . PRO A 1 82 ? 26.201 -5.158 -0.837 1.00 80.19 82 PRO A N 1
ATOM 663 C CA . PRO A 1 82 ? 26.544 -5.488 -2.215 1.00 80.19 82 PRO A CA 1
ATOM 664 C C . PRO A 1 82 ? 25.276 -5.658 -3.073 1.00 80.19 82 PRO A C 1
ATOM 666 O O . PRO A 1 82 ? 24.288 -6.206 -2.572 1.00 80.19 82 PRO A O 1
ATOM 669 N N . PRO A 1 83 ? 25.293 -5.319 -4.378 1.00 76.19 83 PRO A N 1
ATOM 670 C CA . PRO A 1 83 ? 24.121 -5.442 -5.256 1.00 76.19 83 PRO A CA 1
ATOM 671 C C . PRO A 1 83 ? 23.462 -6.832 -5.252 1.00 76.19 83 PRO A C 1
ATOM 673 O O . PRO A 1 83 ? 22.240 -6.946 -5.324 1.00 76.19 83 PRO A O 1
ATOM 676 N N . ALA A 1 84 ? 24.250 -7.900 -5.071 1.00 75.25 84 ALA A N 1
ATOM 677 C CA . ALA A 1 84 ? 23.764 -9.280 -4.958 1.00 75.25 84 ALA A CA 1
ATOM 678 C C . ALA A 1 84 ? 22.784 -9.511 -3.786 1.00 75.25 84 ALA A C 1
ATOM 680 O O . ALA A 1 84 ? 22.017 -10.474 -3.791 1.00 75.25 84 ALA A O 1
ATOM 681 N N . CYS A 1 85 ? 22.799 -8.634 -2.782 1.00 75.50 85 CYS A N 1
ATOM 682 C CA . CYS A 1 85 ? 22.001 -8.736 -1.565 1.00 75.50 85 CYS A CA 1
ATOM 683 C C . CYS A 1 85 ? 20.854 -7.711 -1.498 1.00 75.50 85 CYS A C 1
ATOM 685 O O . CYS A 1 85 ? 20.076 -7.760 -0.544 1.00 75.50 85 CYS A O 1
ATOM 687 N N . TYR A 1 86 ? 20.686 -6.828 -2.493 1.00 71.50 86 TYR A N 1
ATOM 688 C CA . TYR A 1 86 ? 19.641 -5.788 -2.491 1.00 71.50 86 TYR A CA 1
ATOM 689 C C . TYR A 1 86 ? 18.236 -6.355 -2.303 1.00 71.50 86 TYR A C 1
ATOM 691 O O . TYR A 1 86 ? 17.476 -5.867 -1.469 1.00 71.50 86 TYR A O 1
ATOM 699 N N . GLN A 1 87 ? 17.908 -7.435 -3.012 1.00 51.16 87 GLN A N 1
ATOM 700 C CA . GLN A 1 87 ? 16.594 -8.071 -2.914 1.00 51.16 87 GLN A CA 1
ATOM 701 C C . GLN A 1 87 ? 16.313 -8.595 -1.496 1.00 51.16 87 GLN A C 1
ATOM 703 O O . GLN A 1 87 ? 15.214 -8.412 -0.971 1.00 51.16 87 GLN A O 1
ATOM 708 N N . ARG A 1 88 ? 17.319 -9.189 -0.840 1.00 63.44 88 ARG A N 1
ATOM 709 C CA . ARG A 1 88 ? 17.202 -9.650 0.553 1.00 63.44 88 ARG A CA 1
ATOM 710 C C . ARG A 1 88 ? 17.079 -8.478 1.520 1.00 63.44 88 ARG A C 1
ATOM 712 O O . ARG A 1 88 ? 16.234 -8.519 2.409 1.00 63.44 88 ARG A O 1
ATOM 719 N N . MET A 1 89 ? 17.866 -7.421 1.314 1.00 67.69 89 MET A N 1
ATOM 720 C CA . MET A 1 89 ? 17.831 -6.232 2.166 1.00 67.69 89 MET A CA 1
ATOM 721 C C . MET A 1 89 ? 16.481 -5.512 2.094 1.00 67.69 89 MET A C 1
ATOM 723 O O . MET A 1 89 ? 15.917 -5.142 3.124 1.00 67.69 89 MET A O 1
ATOM 727 N N . ALA A 1 90 ? 15.915 -5.390 0.891 1.00 64.69 90 ALA A N 1
ATOM 728 C CA . ALA A 1 90 ? 14.570 -4.862 0.685 1.00 64.69 90 ALA A CA 1
ATOM 729 C C . ALA A 1 90 ? 13.510 -5.711 1.412 1.00 64.69 90 ALA A C 1
ATOM 731 O O . ALA A 1 90 ? 12.610 -5.164 2.054 1.00 64.69 90 ALA A O 1
ATOM 732 N N . GLY A 1 91 ? 13.641 -7.043 1.357 1.00 59.91 91 GLY A N 1
ATOM 733 C CA . GLY A 1 91 ? 12.777 -7.983 2.073 1.00 59.91 91 GLY A CA 1
ATOM 734 C C . GLY A 1 91 ? 12.834 -7.809 3.593 1.00 59.91 91 GLY A C 1
ATOM 735 O O . GLY A 1 91 ? 11.792 -7.632 4.225 1.00 59.91 91 GLY A O 1
ATOM 736 N N . TYR A 1 92 ? 14.036 -7.792 4.178 1.00 72.31 92 TYR A N 1
ATOM 737 C CA . TYR A 1 92 ? 14.230 -7.615 5.622 1.00 72.31 92 TYR A CA 1
ATOM 738 C C . TYR A 1 92 ? 13.741 -6.258 6.124 1.00 72.31 92 TYR A C 1
ATOM 740 O O . TYR A 1 92 ? 13.025 -6.202 7.122 1.00 72.31 92 TYR A O 1
ATOM 748 N N . SER A 1 93 ? 14.062 -5.180 5.404 1.00 69.06 93 SER A N 1
ATOM 749 C CA . SER A 1 93 ? 13.600 -3.826 5.731 1.00 69.06 93 SER A CA 1
ATOM 750 C C . SER A 1 93 ? 12.071 -3.739 5.739 1.00 69.06 93 SER A C 1
ATOM 752 O O . SER A 1 93 ? 11.461 -3.179 6.649 1.00 69.06 93 SER A O 1
ATOM 754 N N . ARG A 1 94 ? 11.405 -4.367 4.764 1.00 65.56 94 ARG A N 1
ATOM 755 C CA . ARG A 1 94 ? 9.941 -4.366 4.723 1.00 65.56 94 ARG A CA 1
ATOM 756 C C . ARG A 1 94 ? 9.321 -5.243 5.815 1.00 65.56 94 ARG A C 1
ATOM 758 O O . ARG A 1 94 ? 8.292 -4.864 6.368 1.00 65.56 94 ARG A O 1
ATOM 765 N N . ALA A 1 95 ? 9.929 -6.385 6.136 1.00 60.84 95 ALA A N 1
ATOM 766 C CA . ALA A 1 95 ? 9.461 -7.265 7.204 1.00 60.84 95 ALA A CA 1
ATOM 767 C C . ALA A 1 95 ? 9.564 -6.605 8.590 1.00 60.84 95 ALA A C 1
ATOM 769 O O . ALA A 1 95 ? 8.619 -6.695 9.373 1.00 60.84 95 ALA A O 1
ATOM 770 N N . SER A 1 96 ? 10.659 -5.893 8.880 1.00 70.81 96 SER A N 1
ATOM 771 C CA . SER A 1 96 ? 10.852 -5.213 10.168 1.00 70.81 96 SER A CA 1
ATOM 772 C C . SER A 1 96 ? 9.841 -4.085 10.393 1.00 70.81 96 SER A C 1
ATOM 774 O O . SER A 1 96 ? 9.267 -3.992 11.477 1.00 70.81 96 SER A O 1
ATOM 776 N N . VAL A 1 97 ? 9.546 -3.282 9.363 1.00 70.69 97 VAL A N 1
ATOM 777 C CA . VAL A 1 97 ? 8.507 -2.239 9.426 1.00 70.69 97 VAL A CA 1
ATOM 778 C C . VAL A 1 97 ? 7.138 -2.845 9.736 1.00 70.69 97 VAL A C 1
ATOM 780 O O . VAL A 1 97 ? 6.421 -2.341 10.597 1.00 70.69 97 VAL A O 1
ATOM 783 N N . LEU A 1 98 ? 6.777 -3.945 9.069 1.00 63.47 98 LEU A N 1
ATOM 784 C CA . LEU A 1 98 ? 5.492 -4.614 9.291 1.00 63.47 98 LEU A CA 1
ATOM 785 C C . LEU A 1 98 ? 5.388 -5.219 10.693 1.00 63.47 98 LEU A C 1
ATOM 787 O O . LEU A 1 98 ? 4.347 -5.083 11.334 1.00 63.47 98 LEU A O 1
ATOM 791 N N . LEU A 1 99 ? 6.464 -5.834 11.189 1.00 62.66 99 LEU A N 1
ATOM 792 C CA . LEU A 1 99 ? 6.522 -6.340 12.559 1.00 62.66 99 LEU A CA 1
ATOM 793 C C . LEU A 1 99 ? 6.380 -5.213 13.585 1.00 62.66 99 LEU A C 1
ATOM 795 O O . LEU A 1 99 ? 5.631 -5.375 14.541 1.00 62.66 99 LEU A O 1
ATOM 799 N N . GLY A 1 100 ? 7.029 -4.066 13.370 1.00 65.44 100 GLY A N 1
ATOM 800 C CA . GLY A 1 100 ? 6.914 -2.905 14.258 1.00 65.44 100 GLY A CA 1
ATOM 801 C C . GLY A 1 100 ? 5.501 -2.316 14.312 1.00 65.44 100 GLY A C 1
ATOM 802 O O . GLY A 1 100 ? 5.020 -1.958 15.384 1.00 65.44 100 GLY A O 1
ATOM 803 N N . VAL A 1 101 ? 4.804 -2.246 13.173 1.00 65.31 101 VAL A N 1
ATOM 804 C CA . VAL A 1 101 ? 3.392 -1.818 13.125 1.00 65.31 101 VAL A CA 1
ATOM 805 C C . VAL A 1 101 ? 2.489 -2.824 13.838 1.00 65.31 101 VAL A C 1
ATOM 807 O O . VAL A 1 101 ? 1.584 -2.432 14.574 1.00 65.31 101 VAL A O 1
ATOM 810 N N . PHE A 1 102 ? 2.735 -4.120 13.639 1.00 65.44 102 PHE A N 1
ATOM 811 C CA . PHE A 1 102 ? 1.983 -5.174 14.312 1.00 65.44 102 PHE A CA 1
ATOM 812 C C . PHE A 1 102 ? 2.145 -5.092 15.836 1.00 65.44 102 PHE A C 1
ATOM 814 O O . PHE A 1 102 ? 1.147 -5.026 16.553 1.00 65.44 102 PHE A O 1
ATOM 821 N N . THR A 1 103 ? 3.381 -5.040 16.338 1.00 62.03 103 THR A N 1
ATOM 822 C CA . THR A 1 103 ? 3.646 -5.015 17.783 1.00 62.03 103 THR A CA 1
ATOM 823 C C . THR A 1 103 ? 3.129 -3.742 18.448 1.00 62.03 103 THR A C 1
ATOM 825 O O . THR A 1 103 ? 2.545 -3.831 19.526 1.00 62.03 103 THR A O 1
ATOM 828 N N . SER A 1 104 ? 3.270 -2.574 17.809 1.00 63.62 104 SER A N 1
ATOM 829 C CA . SER A 1 104 ? 2.771 -1.305 18.355 1.00 63.62 104 SER A CA 1
ATOM 830 C C . SER A 1 104 ? 1.246 -1.238 18.398 1.00 63.62 104 SER A C 1
ATOM 832 O O . SER A 1 104 ? 0.691 -0.752 19.379 1.00 63.62 104 SER A O 1
ATOM 834 N N . SER A 1 105 ? 0.561 -1.783 17.388 1.00 55.78 105 SER A N 1
ATOM 835 C CA . SER A 1 105 ? -0.906 -1.837 17.359 1.00 55.78 105 SER A CA 1
ATOM 836 C C . SER A 1 105 ? -1.455 -2.752 18.454 1.00 55.78 105 SER A C 1
ATOM 838 O O . SER A 1 105 ? -2.396 -2.381 19.151 1.00 55.78 105 SER A O 1
ATOM 840 N N . VAL A 1 106 ? -0.842 -3.928 18.644 1.00 57.81 106 VAL A N 1
ATOM 841 C CA . VAL A 1 106 ? -1.213 -4.859 19.721 1.00 57.81 106 VAL A CA 1
ATOM 842 C C . VAL A 1 106 ? -0.978 -4.216 21.087 1.00 57.81 106 VAL A C 1
ATOM 844 O O . VAL A 1 106 ? -1.869 -4.229 21.932 1.00 57.81 106 VAL A O 1
ATOM 847 N N . LEU A 1 107 ? 0.193 -3.612 21.300 1.00 61.88 107 LEU A N 1
ATOM 848 C CA . LEU A 1 107 ? 0.526 -2.963 22.566 1.00 61.88 107 LEU A CA 1
ATOM 849 C C . LEU A 1 107 ? -0.379 -1.756 22.854 1.00 61.88 107 LEU A C 1
ATOM 851 O O . LEU A 1 107 ? -0.857 -1.609 23.974 1.00 61.88 107 LEU A O 1
ATOM 855 N N . GLY A 1 108 ? -0.656 -0.921 21.850 1.00 60.62 108 GLY A N 1
ATOM 856 C CA . GLY A 1 108 ? -1.555 0.225 21.980 1.00 60.62 108 GLY A CA 1
ATOM 857 C C . GLY A 1 108 ? -2.971 -0.196 22.371 1.00 60.62 108 GLY A C 1
ATOM 858 O O . GLY A 1 108 ? -3.554 0.382 23.285 1.00 60.62 108 GLY A O 1
ATOM 859 N N . GLN A 1 109 ? -3.492 -1.258 21.754 1.00 53.50 109 GLN A N 1
ATOM 860 C CA . GLN A 1 109 ? -4.806 -1.796 22.102 1.00 53.50 109 GLN A CA 1
ATOM 861 C C . GLN A 1 109 ? -4.838 -2.347 23.537 1.00 53.50 109 GLN A C 1
ATOM 863 O O . GLN A 1 109 ? -5.800 -2.103 24.265 1.00 53.50 109 GLN A O 1
ATOM 868 N N . LEU A 1 110 ? -3.774 -3.026 23.979 1.00 56.69 110 LEU A N 1
ATOM 869 C CA . LEU A 1 110 ? -3.654 -3.514 25.358 1.00 56.69 110 LEU A CA 1
ATOM 870 C C . LEU A 1 110 ? -3.623 -2.380 26.393 1.00 56.69 110 LEU A C 1
ATOM 872 O O . LEU A 1 110 ? -4.156 -2.548 27.484 1.00 56.69 110 LEU A O 1
ATOM 876 N N . LEU A 1 111 ? -3.008 -1.241 26.065 1.00 58.62 111 LEU A N 1
ATOM 877 C CA . LEU A 1 111 ? -2.868 -0.105 26.981 1.00 58.62 111 LEU A CA 1
ATOM 878 C C . LEU A 1 111 ? -4.132 0.766 27.080 1.00 58.62 111 LEU A C 1
ATOM 880 O O . LEU A 1 111 ? -4.353 1.384 28.117 1.00 58.62 111 LEU A O 1
ATOM 884 N N . VAL A 1 112 ? -4.947 0.836 26.021 1.00 47.19 112 VAL A N 1
ATOM 885 C CA . VAL A 1 112 ? -6.144 1.705 25.955 1.00 47.19 112 VAL A CA 1
ATOM 886 C C . VAL A 1 112 ? -7.422 0.995 26.422 1.00 47.19 112 VAL A C 1
ATOM 888 O O . VAL A 1 112 ? -8.389 1.656 26.802 1.00 47.19 112 VAL A O 1
ATOM 891 N N . THR A 1 113 ? -7.445 -0.340 26.438 1.00 51.44 113 THR A N 1
ATOM 892 C CA . THR A 1 113 ? -8.612 -1.100 26.914 1.00 51.44 113 THR A CA 1
ATOM 893 C C . THR A 1 113 ? -8.788 -0.878 28.431 1.00 51.44 113 THR A C 1
ATOM 895 O O . THR A 1 113 ? -7.840 -1.124 29.180 1.00 51.44 113 THR A O 1
ATOM 898 N N . PRO A 1 114 ? -9.952 -0.401 28.923 1.00 48.69 114 PRO A N 1
ATOM 899 C CA . PRO A 1 114 ? -10.098 0.019 30.313 1.00 48.69 114 PRO A CA 1
ATOM 900 C C . PRO A 1 114 ? -9.817 -1.124 31.297 1.00 48.69 114 PRO A C 1
ATOM 902 O O . PRO A 1 114 ? -10.536 -2.123 31.331 1.00 48.69 114 PRO A O 1
ATOM 905 N N . MET A 1 115 ? -8.827 -0.932 32.175 1.00 44.12 115 MET A N 1
ATOM 906 C CA . MET A 1 115 ? -8.679 -1.670 33.437 1.00 44.12 115 MET A CA 1
ATOM 907 C C . MET A 1 115 ? -9.805 -1.271 34.412 1.00 44.12 115 MET A C 1
ATOM 909 O O . MET A 1 115 ? -9.577 -0.667 35.456 1.00 44.12 115 MET A O 1
ATOM 913 N N . GLY A 1 116 ? -11.054 -1.566 34.053 1.00 41.41 116 GLY A N 1
ATOM 914 C CA . GLY A 1 116 ? -12.257 -1.259 34.832 1.00 41.41 116 GLY A CA 1
ATOM 915 C C . GLY A 1 116 ? -12.543 -2.259 35.957 1.00 41.41 116 GLY A C 1
ATOM 916 O O . GLY A 1 116 ? -13.692 -2.646 36.146 1.00 41.41 116 GLY A O 1
ATOM 917 N N . GLY A 1 117 ? -11.525 -2.704 36.696 1.00 37.16 117 GLY A N 1
ATOM 918 C CA . GLY A 1 117 ? -11.673 -3.645 37.808 1.00 37.16 117 GLY A CA 1
ATOM 919 C C . GLY A 1 117 ? -10.663 -3.358 38.917 1.00 37.16 117 GLY A C 1
ATOM 920 O O . GLY A 1 117 ? -9.473 -3.248 38.654 1.00 37.16 117 GLY A O 1
ATOM 921 N N . LYS A 1 118 ? -11.167 -3.194 40.145 1.00 34.56 118 LYS A N 1
ATOM 922 C CA . LYS A 1 118 ? -10.478 -2.741 41.370 1.00 34.56 118 LYS A CA 1
ATOM 923 C C . LYS A 1 118 ? -9.055 -3.316 41.585 1.00 34.56 118 LYS A C 1
ATOM 925 O O . LYS A 1 118 ? -8.836 -4.499 41.333 1.00 34.56 118 LYS A O 1
ATOM 930 N N . PRO A 1 119 ? -8.119 -2.529 42.159 1.00 38.38 119 PRO A N 1
ATOM 931 C CA . PRO A 1 119 ? -6.768 -2.984 42.469 1.00 38.38 119 PRO A CA 1
ATOM 932 C C . PRO A 1 119 ? -6.769 -3.856 43.731 1.00 38.38 119 PRO A C 1
ATOM 934 O O . PRO A 1 119 ? -6.852 -3.364 44.853 1.00 38.38 119 PRO A O 1
ATOM 937 N N . GLY A 1 120 ? -6.680 -5.168 43.540 1.00 43.12 120 GLY A N 1
ATOM 938 C CA . GLY A 1 120 ? -6.499 -6.129 44.622 1.00 43.12 120 GLY A CA 1
ATOM 939 C C . GLY A 1 120 ? -6.586 -7.554 44.093 1.00 43.12 120 GLY A C 1
ATOM 940 O O . GLY A 1 120 ? -7.676 -8.017 43.793 1.00 43.12 120 GLY A O 1
ATOM 941 N N . GLN A 1 121 ? -5.429 -8.221 44.015 1.00 40.62 121 GLN A N 1
ATOM 942 C CA . GLN A 1 121 ? -5.206 -9.607 43.567 1.00 40.62 121 GLN A CA 1
ATOM 943 C C . GLN A 1 121 ? -5.307 -9.842 42.047 1.00 40.62 121 GLN A C 1
ATOM 945 O O . GLN A 1 121 ? -6.377 -10.010 41.474 1.00 40.62 121 GLN A O 1
ATOM 950 N N . LEU A 1 122 ? -4.144 -9.922 41.394 1.00 36.91 122 LEU A N 1
ATOM 951 C CA . LEU A 1 122 ? -3.997 -10.404 40.018 1.00 36.91 122 LEU A CA 1
ATOM 952 C C . LEU A 1 122 ? -3.573 -11.880 40.028 1.00 36.91 122 LEU A C 1
ATOM 954 O O . LEU A 1 122 ? -2.454 -12.175 40.451 1.00 36.91 122 LEU A O 1
ATOM 958 N N . PRO A 1 123 ? -4.383 -12.807 39.490 1.00 41.06 123 PRO A N 1
ATOM 959 C CA . PRO A 1 123 ? -3.878 -14.049 38.930 1.00 41.06 123 PRO A CA 1
ATOM 960 C C . PRO A 1 123 ? -3.409 -13.792 37.488 1.00 41.06 123 PRO A C 1
ATOM 962 O O . PRO A 1 123 ? -4.074 -13.100 36.716 1.00 41.06 123 PRO A O 1
ATOM 965 N N . ALA A 1 124 ? -2.295 -14.407 37.091 1.00 53.81 124 ALA A N 1
ATOM 966 C CA . ALA A 1 124 ? -1.643 -14.304 35.776 1.00 53.81 124 ALA A CA 1
ATOM 967 C C . ALA A 1 124 ? -2.497 -14.725 34.544 1.00 53.81 124 ALA A C 1
ATOM 969 O O . ALA A 1 124 ? -2.001 -14.738 33.422 1.00 53.81 124 ALA A O 1
ATOM 970 N N . SER A 1 125 ? -3.786 -15.030 34.726 1.00 51.53 125 SER A N 1
ATOM 971 C CA . SER A 1 125 ? -4.726 -15.560 33.722 1.00 51.53 125 SER A CA 1
ATOM 972 C C . SER A 1 125 ? -5.301 -14.507 32.745 1.00 51.53 125 SER A C 1
ATOM 974 O O . SER A 1 125 ? -5.894 -14.850 31.719 1.00 51.53 125 SER A O 1
ATOM 976 N N . TRP A 1 126 ? -5.103 -13.210 33.008 1.00 49.31 126 TRP A N 1
ATOM 977 C CA . TRP A 1 126 ? -5.700 -12.120 32.216 1.00 49.31 126 TRP A CA 1
ATOM 978 C C . TRP A 1 126 ? -5.064 -11.898 30.833 1.00 49.31 126 TRP A C 1
ATOM 980 O O . TRP A 1 126 ? -5.753 -11.484 29.900 1.00 49.31 126 TRP A O 1
ATOM 990 N N . ARG A 1 127 ? -3.770 -12.206 30.667 1.00 50.91 127 ARG A N 1
ATOM 991 C CA . ARG A 1 127 ? -3.040 -11.975 29.405 1.00 50.91 127 ARG A CA 1
ATOM 992 C C . ARG A 1 127 ? -3.446 -12.965 28.311 1.00 50.91 127 ARG A C 1
ATOM 994 O O . ARG A 1 127 ? -3.602 -12.574 27.156 1.00 50.91 127 ARG A O 1
ATOM 1001 N N . ASP A 1 128 ? -3.693 -14.211 28.707 1.00 55.41 128 ASP A N 1
ATOM 1002 C CA . ASP A 1 128 ? -4.208 -15.246 27.813 1.00 55.41 128 ASP A CA 1
ATOM 1003 C C . ASP A 1 128 ? -5.687 -15.007 27.501 1.00 55.41 128 ASP A C 1
ATOM 1005 O O . ASP A 1 128 ? -6.111 -15.220 26.371 1.00 55.41 128 ASP A O 1
ATOM 1009 N N . SER A 1 129 ? -6.462 -14.471 28.451 1.00 59.44 129 SER A N 1
ATOM 1010 C CA . SER A 1 129 ? -7.896 -14.218 28.270 1.00 59.44 129 SER A CA 1
ATOM 1011 C C . SER A 1 129 ? -8.196 -13.058 27.319 1.00 59.44 129 SER A C 1
ATOM 1013 O O . SER A 1 129 ? -9.099 -13.191 26.503 1.00 59.44 129 SER A O 1
ATOM 1015 N N . ALA A 1 130 ? -7.442 -11.952 27.359 1.00 63.12 130 ALA A N 1
ATOM 1016 C CA . ALA A 1 130 ? -7.676 -10.808 26.469 1.00 63.12 130 ALA A CA 1
ATOM 1017 C C . ALA A 1 130 ? -7.289 -11.113 25.012 1.00 63.12 130 ALA A C 1
ATOM 1019 O O . ALA A 1 130 ? -8.084 -10.897 24.099 1.00 63.12 130 ALA A O 1
ATOM 1020 N N . LEU A 1 131 ? -6.103 -11.693 24.784 1.00 58.66 131 LEU A N 1
ATOM 1021 C CA . LEU A 1 131 ? -5.687 -12.136 23.449 1.00 58.66 131 LEU A CA 1
ATOM 1022 C C . LEU A 1 131 ? -6.577 -13.269 22.930 1.00 58.66 131 LEU A C 1
ATOM 1024 O O . LEU A 1 131 ? -6.989 -13.227 21.773 1.00 58.66 131 LEU A O 1
ATOM 1028 N N . ALA A 1 132 ? -6.922 -14.255 23.767 1.00 64.38 132 ALA A N 1
ATOM 1029 C CA . ALA A 1 132 ? -7.845 -15.313 23.363 1.00 64.38 132 ALA A CA 1
ATOM 1030 C C . ALA A 1 132 ? -9.245 -14.766 23.083 1.00 64.38 132 ALA A C 1
ATOM 1032 O O . ALA A 1 132 ? -9.877 -15.232 22.141 1.00 64.38 132 ALA A O 1
ATOM 1033 N N . HIS A 1 133 ? -9.723 -13.775 23.840 1.00 66.50 133 HIS A N 1
ATOM 1034 C CA . HIS A 1 133 ? -10.987 -13.099 23.562 1.00 66.50 133 HIS A CA 1
ATOM 1035 C C . HIS A 1 133 ? -10.926 -12.381 22.217 1.00 66.50 133 HIS A C 1
ATOM 1037 O O . HIS A 1 133 ? -11.741 -12.684 21.357 1.00 66.50 133 HIS A O 1
ATOM 1043 N N . MET A 1 134 ? -9.918 -11.537 21.973 1.00 63.47 134 MET A N 1
ATOM 1044 C CA . MET A 1 134 ? -9.761 -10.827 20.698 1.00 63.47 134 MET A CA 1
ATOM 1045 C C . MET A 1 134 ? -9.601 -11.780 19.507 1.00 63.47 134 MET A C 1
ATOM 1047 O O . MET A 1 134 ? -10.175 -11.537 18.453 1.00 63.47 134 MET A O 1
ATOM 1051 N N . LEU A 1 135 ? -8.861 -12.885 19.651 1.00 66.38 135 LEU A N 1
ATOM 1052 C CA . LEU A 1 135 ? -8.706 -13.899 18.601 1.00 66.38 135 LEU A CA 1
ATOM 1053 C C . LEU A 1 135 ? -9.989 -14.713 18.382 1.00 66.38 135 LEU A C 1
ATOM 1055 O O . LEU A 1 135 ? -10.324 -15.047 17.245 1.00 66.38 135 LEU A O 1
ATOM 1059 N N . ARG A 1 136 ? -10.734 -15.021 19.448 1.00 68.88 136 ARG A N 1
ATOM 1060 C CA . ARG A 1 136 ? -12.029 -15.709 19.368 1.00 68.88 136 ARG A CA 1
ATOM 1061 C C . ARG A 1 136 ? -13.077 -14.797 18.733 1.00 68.88 136 ARG A C 1
ATOM 1063 O O . ARG A 1 136 ? -13.813 -15.237 17.855 1.00 68.88 136 ARG A O 1
ATOM 1070 N N . GLU A 1 137 ? -13.089 -13.524 19.102 1.00 68.25 137 GLU A N 1
ATOM 1071 C CA . GLU A 1 137 ? -13.949 -12.483 18.547 1.00 68.25 137 GLU A CA 1
ATOM 1072 C C . GLU A 1 137 ? -13.584 -12.182 17.090 1.00 68.25 137 GLU A C 1
ATOM 1074 O O . GLU A 1 137 ? -14.471 -12.121 16.244 1.00 68.25 137 GLU A O 1
ATOM 1079 N N . LEU A 1 138 ? -12.294 -12.147 16.739 1.00 68.12 138 LEU A N 1
ATOM 1080 C CA . LEU A 1 138 ? -11.820 -12.125 15.354 1.00 68.12 138 LEU A CA 1
ATOM 1081 C C . LEU A 1 138 ? -12.343 -13.342 14.579 1.00 68.12 138 LEU A C 1
ATOM 1083 O O . LEU A 1 138 ? -12.836 -13.189 13.466 1.00 68.12 138 LEU A O 1
ATOM 1087 N N . GLY A 1 139 ? -12.294 -14.537 15.174 1.00 70.31 139 GLY A N 1
ATOM 1088 C CA . GLY A 1 139 ? -12.822 -15.770 14.590 1.00 70.31 139 GLY A CA 1
ATOM 1089 C C . GLY A 1 139 ? -14.339 -15.749 14.379 1.00 70.31 139 GLY A C 1
ATOM 1090 O O . GLY A 1 139 ? -14.817 -16.222 13.348 1.00 70.31 139 GLY A O 1
ATOM 1091 N N . HIS A 1 140 ? -15.104 -15.173 15.309 1.00 71.00 140 HIS A N 1
ATOM 1092 C CA . HIS A 1 140 ? -16.547 -14.964 15.154 1.00 71.00 140 HIS A CA 1
ATOM 1093 C C . HIS A 1 140 ? -16.855 -13.905 14.093 1.00 71.00 140 HIS A C 1
ATOM 1095 O O . HIS A 1 140 ? -17.705 -14.123 13.232 1.00 71.00 140 HIS A O 1
ATOM 1101 N N . THR A 1 141 ? -16.122 -12.796 14.095 1.00 64.88 141 THR A N 1
ATOM 1102 C CA . THR A 1 141 ? -16.337 -11.674 13.178 1.00 64.88 141 THR A CA 1
ATOM 1103 C C . THR A 1 141 ? -15.908 -12.033 11.752 1.00 64.88 141 THR A C 1
ATOM 1105 O O . THR A 1 141 ? -16.586 -11.674 10.793 1.00 64.88 141 THR A O 1
ATOM 1108 N N . ALA A 1 142 ? -14.878 -12.872 11.587 1.00 68.56 142 ALA A N 1
ATOM 1109 C CA . ALA A 1 142 ? -14.468 -13.458 10.308 1.00 68.56 142 ALA A CA 1
ATOM 1110 C C . ALA A 1 142 ? -15.547 -14.346 9.654 1.00 68.56 142 ALA A C 1
ATOM 1112 O O . ALA A 1 142 ? -15.450 -14.645 8.460 1.00 68.56 142 ALA A O 1
ATOM 1113 N N . ARG A 1 143 ? -16.592 -14.753 10.395 1.00 75.19 143 ARG A N 1
ATOM 1114 C CA . ARG A 1 143 ? -17.755 -15.467 9.838 1.00 75.19 143 ARG A CA 1
ATOM 1115 C C . ARG A 1 143 ? -18.751 -14.535 9.150 1.00 75.19 143 ARG A C 1
ATOM 1117 O O . ARG A 1 143 ? -19.601 -15.027 8.409 1.00 75.19 143 ARG A O 1
ATOM 1124 N N . LEU A 1 144 ? -18.647 -13.215 9.338 1.00 81.62 144 LEU A N 1
ATOM 1125 C CA . LEU A 1 144 ? -19.486 -12.258 8.621 1.00 81.62 144 LEU A CA 1
ATOM 1126 C C . LEU A 1 144 ? -19.155 -12.314 7.120 1.00 81.62 144 LEU A C 1
ATOM 1128 O O . LEU A 1 144 ? -18.012 -12.051 6.729 1.00 81.62 144 LEU A O 1
ATOM 1132 N N . PRO A 1 145 ? -20.131 -12.628 6.247 1.00 83.81 145 PRO A N 1
ATOM 1133 C CA . PRO A 1 145 ? -19.865 -12.907 4.836 1.00 83.81 145 PRO A CA 1
ATOM 1134 C C . PRO A 1 145 ? -19.292 -11.693 4.098 1.00 83.81 145 PRO A C 1
ATOM 1136 O O . PRO A 1 145 ? -18.442 -11.850 3.222 1.00 83.81 145 PRO A O 1
ATOM 1139 N N . GLN A 1 146 ? -19.723 -10.488 4.475 1.00 80.69 146 GLN A N 1
ATOM 1140 C CA . GLN A 1 146 ? -19.258 -9.236 3.886 1.00 80.69 146 GLN A CA 1
ATOM 1141 C C . GLN A 1 146 ? -17.837 -8.889 4.340 1.00 80.69 146 GLN A C 1
ATOM 1143 O O . GLN A 1 146 ? -16.998 -8.578 3.497 1.00 80.69 146 GLN A O 1
ATOM 1148 N N . LEU A 1 147 ? -17.524 -9.034 5.633 1.00 85.75 147 LEU A N 1
ATOM 1149 C CA . LEU A 1 147 ? -16.162 -8.834 6.132 1.00 85.75 147 LEU A CA 1
ATOM 1150 C C . LEU A 1 147 ? -15.191 -9.833 5.501 1.00 85.75 147 LEU A C 1
ATOM 1152 O O . LEU A 1 147 ? -14.133 -9.442 5.021 1.00 85.75 147 LEU A O 1
ATOM 1156 N N . ARG A 1 148 ? -15.562 -11.118 5.458 1.00 88.94 148 ARG A N 1
ATOM 1157 C CA . ARG A 1 148 ? -14.731 -12.166 4.859 1.00 88.94 148 ARG A CA 1
ATOM 1158 C C . ARG A 1 148 ? -14.427 -11.869 3.394 1.00 88.94 148 ARG A C 1
ATOM 1160 O O . ARG A 1 148 ? -13.288 -12.030 2.972 1.00 88.94 148 ARG A O 1
ATOM 1167 N N . LEU A 1 149 ? -15.430 -11.429 2.632 1.00 89.94 149 LEU A N 1
ATOM 1168 C CA . LEU A 1 149 ? -15.271 -11.065 1.225 1.00 89.94 149 LEU A CA 1
ATOM 1169 C C . LEU A 1 149 ? -14.231 -9.951 1.050 1.00 89.94 149 LEU A C 1
ATOM 1171 O O . LEU A 1 149 ? -13.288 -10.116 0.279 1.00 89.94 149 LEU A O 1
ATOM 1175 N N . TRP A 1 150 ? -14.380 -8.846 1.782 1.00 90.31 150 TRP A N 1
ATOM 1176 C CA . TRP A 1 150 ? -13.483 -7.697 1.659 1.00 90.31 150 TRP A CA 1
ATOM 1177 C C . TRP A 1 150 ? -12.088 -7.961 2.227 1.00 90.31 150 TRP A C 1
ATOM 1179 O O . TRP A 1 150 ? -11.108 -7.520 1.635 1.00 90.31 150 TRP A O 1
ATOM 1189 N N . SER A 1 151 ? -11.976 -8.722 3.317 1.00 90.62 151 SER A N 1
ATOM 1190 C CA . SER A 1 151 ? -10.686 -9.130 3.881 1.00 90.62 151 SER A CA 1
ATOM 1191 C C . SER A 1 151 ? -9.926 -10.079 2.955 1.00 90.62 151 SER A C 1
ATOM 1193 O O . SER A 1 151 ? -8.739 -9.873 2.720 1.00 90.62 151 SER A O 1
ATOM 1195 N N . LEU A 1 152 ? -10.594 -11.080 2.368 1.00 91.38 152 LEU A N 1
ATOM 1196 C CA . LEU A 1 152 ? -9.963 -11.955 1.375 1.00 91.38 152 LEU A CA 1
ATOM 1197 C C . LEU A 1 152 ? -9.528 -11.156 0.150 1.00 91.38 152 LEU A C 1
ATOM 1199 O O . LEU A 1 152 ? -8.378 -11.266 -0.270 1.00 91.38 152 LEU A O 1
ATOM 1203 N N . TRP A 1 153 ? -10.415 -10.310 -0.381 1.00 92.81 153 TRP A N 1
ATOM 1204 C CA . TRP A 1 153 ? -10.065 -9.428 -1.488 1.00 92.81 153 TRP A CA 1
ATOM 1205 C C . TRP A 1 153 ? -8.836 -8.579 -1.148 1.00 92.81 153 TRP A C 1
ATOM 1207 O O . TRP A 1 153 ? -7.889 -8.569 -1.926 1.00 92.81 153 TRP A O 1
ATOM 1217 N N . TRP A 1 154 ? -8.791 -7.957 0.036 1.00 92.31 154 TRP A N 1
ATOM 1218 C CA . TRP A 1 154 ? -7.646 -7.164 0.488 1.00 92.31 154 TRP A CA 1
ATOM 1219 C C . TRP A 1 154 ? -6.350 -7.970 0.474 1.00 92.31 154 TRP A C 1
ATOM 1221 O O . TRP A 1 154 ? -5.346 -7.495 -0.054 1.00 92.31 154 TRP A O 1
ATOM 1231 N N . VAL A 1 155 ? -6.368 -9.185 1.032 1.00 91.38 155 VAL A N 1
ATOM 1232 C CA . VAL A 1 155 ? -5.193 -10.063 1.119 1.00 91.38 155 VAL A CA 1
ATOM 1233 C C . VAL A 1 155 ? -4.651 -10.396 -0.271 1.00 91.38 155 VAL A C 1
ATOM 1235 O O . VAL A 1 155 ? -3.475 -10.150 -0.546 1.00 91.38 155 VAL A O 1
ATOM 1238 N N . PHE A 1 156 ? -5.504 -10.913 -1.160 1.00 91.88 156 PHE A N 1
ATOM 1239 C CA . PHE A 1 156 ? -5.100 -11.338 -2.502 1.00 91.88 156 PHE A CA 1
ATOM 1240 C C . PHE A 1 156 ? -4.714 -10.157 -3.394 1.00 91.88 156 PHE A C 1
ATOM 1242 O O . PHE A 1 156 ? -3.652 -10.172 -4.017 1.00 91.88 156 PHE A O 1
ATOM 1249 N N . ASN A 1 157 ? -5.545 -9.115 -3.425 1.00 91.31 157 ASN A N 1
ATOM 1250 C CA . ASN A 1 157 ? -5.321 -7.941 -4.259 1.00 91.31 157 ASN A CA 1
ATOM 1251 C C . ASN A 1 157 ? -4.069 -7.168 -3.816 1.00 91.31 157 ASN A C 1
ATOM 1253 O O . ASN A 1 157 ? -3.259 -6.808 -4.664 1.00 91.31 157 ASN A O 1
ATOM 1257 N N . SER A 1 158 ? -3.839 -6.989 -2.508 1.00 87.38 158 SER A N 1
ATOM 1258 C CA . SER A 1 158 ? -2.619 -6.328 -2.017 1.00 87.38 158 SER A CA 1
ATOM 1259 C C . SER A 1 158 ? -1.363 -7.135 -2.346 1.00 87.38 158 SER A C 1
ATOM 1261 O O . SER A 1 158 ? -0.356 -6.561 -2.762 1.00 87.38 158 SER A O 1
ATOM 1263 N N . ALA A 1 159 ? -1.404 -8.462 -2.176 1.00 87.94 159 ALA A N 1
ATOM 1264 C CA . ALA A 1 159 ? -0.280 -9.326 -2.524 1.00 87.94 159 ALA A CA 1
ATOM 1265 C C . ALA A 1 159 ? 0.061 -9.219 -4.020 1.00 87.94 159 ALA A C 1
ATOM 1267 O O . ALA A 1 159 ? 1.209 -8.926 -4.362 1.00 87.94 159 ALA A O 1
ATOM 1268 N N . GLY A 1 160 ? -0.941 -9.379 -4.892 1.00 88.69 160 GLY A N 1
ATOM 1269 C CA . GLY A 1 160 ? -0.784 -9.281 -6.345 1.00 88.69 160 GLY A CA 1
ATOM 1270 C C . GLY A 1 160 ? -0.316 -7.900 -6.803 1.00 88.69 160 GLY A C 1
ATOM 1271 O O . GLY A 1 160 ? 0.642 -7.794 -7.564 1.00 88.69 160 GLY A O 1
ATOM 1272 N N . TYR A 1 161 ? -0.920 -6.832 -6.276 1.00 90.25 161 TYR A N 1
ATOM 1273 C CA . TYR A 1 161 ? -0.539 -5.453 -6.580 1.00 90.25 161 TYR A CA 1
ATOM 1274 C C . TYR A 1 161 ? 0.936 -5.180 -6.298 1.00 90.25 161 TYR A C 1
ATOM 1276 O O . TYR A 1 161 ? 1.644 -4.660 -7.160 1.00 90.25 161 TYR A O 1
ATOM 1284 N N . TYR A 1 162 ? 1.422 -5.547 -5.108 1.00 83.81 162 TYR A N 1
ATOM 1285 C CA . TYR A 1 162 ? 2.819 -5.307 -4.766 1.00 83.81 162 TYR A CA 1
ATOM 1286 C C . TYR A 1 162 ? 3.778 -6.128 -5.627 1.00 83.81 162 TYR A C 1
ATOM 1288 O O . TYR A 1 162 ? 4.826 -5.600 -5.980 1.00 83.81 162 TYR A O 1
ATOM 1296 N N . LEU A 1 163 ? 3.436 -7.370 -5.993 1.00 80.31 163 LEU A N 1
ATOM 1297 C CA . LEU A 1 163 ? 4.243 -8.141 -6.947 1.00 80.31 163 LEU A CA 1
ATOM 1298 C C . LEU A 1 163 ? 4.361 -7.391 -8.272 1.00 80.31 163 LEU A C 1
ATOM 1300 O O . LEU A 1 163 ? 5.469 -7.115 -8.718 1.00 80.31 163 LEU A O 1
ATOM 1304 N N . ILE A 1 164 ? 3.238 -6.974 -8.851 1.00 87.31 164 ILE A N 1
ATOM 1305 C CA . ILE A 1 164 ? 3.234 -6.270 -10.137 1.00 87.31 164 ILE A CA 1
ATOM 1306 C C . ILE A 1 164 ? 4.071 -4.996 -10.051 1.00 87.31 164 ILE A C 1
ATOM 1308 O O . ILE A 1 164 ? 4.955 -4.804 -10.874 1.00 87.31 164 ILE A O 1
ATOM 1312 N N . VAL A 1 165 ? 3.879 -4.169 -9.020 1.00 82.00 165 VAL A N 1
ATOM 1313 C CA . VAL A 1 165 ? 4.664 -2.937 -8.833 1.00 82.00 165 VAL A CA 1
ATOM 1314 C C . VAL A 1 165 ? 6.166 -3.216 -8.693 1.00 82.00 165 VAL A C 1
ATOM 1316 O O . VAL A 1 165 ? 6.971 -2.443 -9.203 1.00 82.00 165 VAL A O 1
ATOM 1319 N N . TYR A 1 166 ? 6.575 -4.310 -8.043 1.00 77.56 166 TYR A N 1
ATOM 1320 C CA . TYR A 1 166 ? 7.998 -4.647 -7.927 1.00 77.56 166 TYR A CA 1
ATOM 1321 C C . TYR A 1 166 ? 8.613 -5.151 -9.234 1.00 77.56 166 TYR A C 1
ATOM 1323 O O . TYR A 1 166 ? 9.775 -4.855 -9.506 1.00 77.56 166 TYR A O 1
ATOM 1331 N N . TYR A 1 167 ? 7.855 -5.894 -10.042 1.00 78.19 167 TYR A N 1
ATOM 1332 C CA . TYR A 1 167 ? 8.366 -6.524 -11.262 1.00 78.19 167 TYR A CA 1
ATOM 13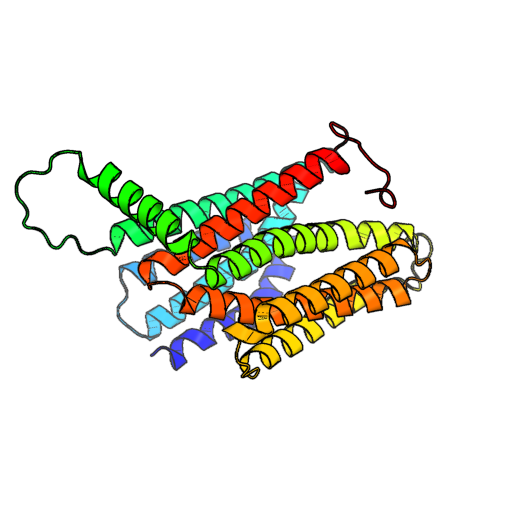33 C C . TYR A 1 167 ? 8.107 -5.709 -12.540 1.00 78.19 167 TYR A C 1
ATOM 1335 O O . TYR A 1 167 ? 8.748 -5.967 -13.558 1.00 78.19 167 TYR A O 1
ATOM 1343 N N . VAL A 1 168 ? 7.241 -4.689 -12.509 1.00 82.06 168 VAL A N 1
ATOM 1344 C CA . VAL A 1 168 ? 6.847 -3.931 -13.710 1.00 82.06 168 VAL A CA 1
ATOM 1345 C C . VAL A 1 168 ? 8.027 -3.222 -14.380 1.00 82.06 168 VAL A C 1
ATOM 1347 O O . VAL A 1 168 ? 8.145 -3.255 -15.600 1.00 82.06 168 VAL A O 1
ATOM 1350 N N . HIS A 1 169 ? 8.960 -2.659 -13.608 1.00 75.25 169 HIS A N 1
ATOM 1351 C CA . HIS A 1 169 ? 10.151 -2.017 -14.173 1.00 75.25 169 HIS A CA 1
ATOM 1352 C C . HIS A 1 169 ? 11.066 -3.018 -14.881 1.00 75.25 169 HIS A C 1
ATOM 1354 O O . HIS A 1 169 ? 11.679 -2.693 -15.898 1.00 75.25 169 HIS A O 1
ATOM 1360 N N . ILE A 1 170 ? 11.134 -4.246 -14.361 1.00 77.56 170 ILE A N 1
ATOM 1361 C CA . ILE A 1 170 ? 11.901 -5.330 -14.973 1.00 77.56 170 ILE A CA 1
ATOM 1362 C C . ILE A 1 170 ? 11.228 -5.737 -16.289 1.00 77.56 170 ILE A C 1
ATOM 1364 O O . ILE A 1 170 ? 11.906 -5.868 -17.305 1.00 77.56 170 ILE A O 1
ATOM 1368 N N . LEU A 1 171 ? 9.896 -5.856 -16.299 1.00 78.25 171 LEU A N 1
ATOM 1369 C CA . LEU A 1 171 ? 9.124 -6.121 -17.512 1.00 78.25 171 LEU A CA 1
ATOM 1370 C C . LEU A 1 171 ? 9.323 -5.025 -18.569 1.00 78.25 171 LEU A C 1
ATOM 1372 O O . LEU A 1 171 ? 9.598 -5.338 -19.724 1.00 78.25 171 LEU A O 1
ATOM 1376 N N . TRP A 1 172 ? 9.245 -3.748 -18.190 1.00 82.19 172 TRP A N 1
ATOM 1377 C CA . TRP A 1 172 ? 9.474 -2.627 -19.105 1.00 82.19 172 TRP A CA 1
ATOM 1378 C C . TRP A 1 172 ? 10.865 -2.651 -19.725 1.00 82.19 172 TRP A C 1
ATOM 1380 O O . TRP A 1 172 ? 10.988 -2.406 -20.919 1.00 82.19 172 TRP A O 1
ATOM 1390 N N . ASN A 1 173 ? 11.889 -3.015 -18.952 1.00 77.69 173 ASN A N 1
ATOM 1391 C CA . ASN A 1 173 ? 13.248 -3.160 -19.467 1.00 77.69 173 ASN A CA 1
ATOM 1392 C C . ASN A 1 173 ? 13.396 -4.344 -20.442 1.00 77.69 173 ASN A C 1
ATOM 1394 O O . ASN A 1 173 ? 14.222 -4.298 -21.345 1.00 77.69 173 ASN A O 1
ATOM 1398 N N . VAL A 1 174 ? 12.592 -5.403 -20.291 1.00 78.81 174 VAL A N 1
ATOM 1399 C CA . VAL A 1 174 ? 12.533 -6.512 -21.264 1.00 78.81 174 VAL A CA 1
ATOM 1400 C C . VAL A 1 174 ? 11.785 -6.104 -22.537 1.00 78.81 174 VAL A C 1
ATOM 1402 O O . VAL A 1 174 ? 12.119 -6.574 -23.621 1.00 78.81 174 VAL A O 1
ATOM 1405 N N . VAL A 1 175 ? 10.753 -5.266 -22.420 1.00 83.06 175 VAL A N 1
ATOM 1406 C CA . VAL A 1 175 ? 9.958 -4.780 -23.561 1.00 83.06 175 VAL A CA 1
ATOM 1407 C C . VAL A 1 175 ? 10.712 -3.710 -24.355 1.00 83.06 175 VAL A C 1
ATOM 1409 O O . VAL A 1 175 ? 10.659 -3.723 -25.580 1.00 83.06 175 VAL A O 1
ATOM 1412 N N . ASN A 1 176 ? 11.414 -2.805 -23.673 1.00 79.31 176 ASN A N 1
ATOM 1413 C CA . ASN A 1 176 ? 12.230 -1.761 -24.278 1.00 79.31 176 ASN A CA 1
ATOM 1414 C C . ASN A 1 176 ? 13.572 -1.635 -23.527 1.00 79.31 176 ASN A C 1
ATOM 1416 O O . ASN A 1 176 ? 13.638 -0.917 -22.523 1.00 79.31 176 ASN A O 1
ATOM 1420 N N . PRO A 1 177 ? 14.622 -2.349 -23.975 1.00 71.94 177 PRO A N 1
ATOM 1421 C CA . PRO A 1 177 ? 15.936 -2.321 -23.340 1.00 71.94 177 PRO A CA 1
ATOM 1422 C C . PRO A 1 177 ? 16.526 -0.909 -23.292 1.00 71.94 177 PRO A C 1
ATOM 1424 O O . PRO A 1 177 ? 16.493 -0.168 -24.271 1.00 71.94 177 PRO A O 1
ATOM 1427 N N . THR A 1 178 ? 17.130 -0.546 -22.162 1.00 58.97 178 THR A N 1
ATOM 1428 C CA . THR A 1 178 ? 17.711 0.786 -21.891 1.00 58.97 178 THR A CA 1
ATOM 1429 C C . THR A 1 178 ? 18.911 1.179 -22.761 1.00 58.97 178 THR A C 1
ATOM 1431 O O . THR A 1 178 ? 19.484 2.247 -22.556 1.00 58.97 178 THR A O 1
ATOM 1434 N N . THR A 1 179 ? 19.300 0.350 -23.731 1.00 58.62 179 THR A N 1
ATOM 1435 C CA . THR A 1 179 ? 20.379 0.635 -24.687 1.00 58.62 179 THR A CA 1
ATOM 1436 C C . THR A 1 179 ? 20.021 1.800 -25.621 1.00 58.62 179 THR A C 1
ATOM 1438 O O . THR A 1 179 ? 20.912 2.554 -25.998 1.00 58.62 179 THR A O 1
ATOM 1441 N N . ASP A 1 180 ? 18.726 2.010 -25.898 1.00 55.22 180 ASP A N 1
ATOM 1442 C CA . ASP A 1 180 ? 18.188 3.184 -26.600 1.00 55.22 180 ASP A CA 1
ATOM 1443 C C . ASP A 1 180 ? 17.583 4.185 -25.595 1.00 55.22 180 ASP A C 1
ATOM 1445 O O . ASP A 1 180 ? 16.394 4.170 -25.262 1.00 55.22 180 ASP A O 1
ATOM 1449 N N . THR A 1 181 ? 18.417 5.088 -25.079 1.00 51.78 181 THR A N 1
ATOM 1450 C CA . THR A 1 181 ? 18.073 6.053 -24.013 1.00 51.78 181 THR A CA 1
ATOM 1451 C C . THR A 1 181 ? 17.079 7.146 -24.424 1.00 51.78 181 THR A C 1
ATOM 1453 O O . THR A 1 181 ? 16.592 7.888 -23.573 1.00 51.78 181 THR A O 1
ATOM 1456 N N . THR A 1 182 ? 16.726 7.258 -25.705 1.00 49.16 182 THR A N 1
ATOM 1457 C CA . THR A 1 182 ? 15.959 8.398 -26.238 1.00 49.16 182 THR A CA 1
ATOM 1458 C C . THR A 1 182 ? 14.440 8.311 -26.028 1.00 49.16 182 THR A C 1
ATOM 1460 O O . THR A 1 182 ? 13.742 9.278 -26.332 1.00 49.16 182 THR A O 1
ATOM 1463 N N . ARG A 1 183 ? 13.889 7.198 -25.503 1.00 52.91 183 ARG A N 1
ATOM 1464 C CA . ARG A 1 183 ? 12.423 6.991 -25.368 1.00 52.91 183 ARG A CA 1
ATOM 1465 C C . ARG A 1 183 ? 11.954 6.261 -24.094 1.00 52.91 183 ARG A C 1
ATOM 1467 O O . ARG A 1 183 ? 10.917 5.598 -24.115 1.00 52.91 183 ARG A O 1
ATOM 1474 N N . VAL A 1 184 ? 12.678 6.351 -22.975 1.00 60.69 184 VAL A N 1
ATOM 1475 C CA . VAL A 1 184 ? 12.269 5.693 -21.714 1.00 60.69 184 VAL A CA 1
ATOM 1476 C C . VAL A 1 184 ? 11.441 6.650 -20.845 1.00 60.69 184 VAL A C 1
ATOM 1478 O O . VAL A 1 184 ? 11.979 7.579 -20.253 1.00 60.69 184 VAL A O 1
ATOM 1481 N N . TYR A 1 185 ? 10.130 6.400 -20.726 1.00 70.62 185 TYR A N 1
ATOM 1482 C CA . TYR A 1 185 ? 9.175 7.246 -19.981 1.00 70.62 185 TYR A CA 1
ATOM 1483 C C . TYR A 1 185 ? 8.644 6.590 -18.692 1.00 70.62 185 TYR A C 1
ATOM 1485 O O . TYR A 1 185 ? 7.562 6.938 -18.221 1.00 70.62 185 TYR A O 1
ATOM 1493 N N . ASN A 1 186 ? 9.404 5.667 -18.088 1.00 76.56 186 ASN A N 1
ATOM 1494 C CA . ASN A 1 186 ? 9.003 4.928 -16.878 1.00 76.56 186 ASN A CA 1
ATOM 1495 C C . ASN A 1 186 ? 8.491 5.862 -15.763 1.00 76.56 186 ASN A C 1
ATOM 1497 O O . ASN A 1 186 ? 7.391 5.671 -15.253 1.00 76.56 186 ASN A O 1
ATOM 1501 N N . GLY A 1 187 ? 9.236 6.933 -15.461 1.00 69.75 187 GLY A N 1
ATOM 1502 C CA . GLY A 1 187 ? 8.832 7.913 -14.445 1.00 69.75 187 GLY A CA 1
ATOM 1503 C C . GLY A 1 187 ? 7.558 8.689 -14.807 1.00 69.75 187 GLY A C 1
ATOM 1504 O O . GLY A 1 187 ? 6.773 9.035 -13.928 1.00 69.75 187 GLY A O 1
ATOM 1505 N N . GLY A 1 188 ? 7.303 8.912 -16.101 1.00 70.00 188 GLY A N 1
ATOM 1506 C CA . GLY A 1 188 ? 6.053 9.503 -16.583 1.00 70.00 188 GLY A CA 1
ATOM 1507 C C . GLY A 1 188 ? 4.858 8.568 -16.381 1.00 70.00 188 GLY A C 1
ATOM 1508 O O . GLY A 1 188 ? 3.804 9.009 -15.925 1.00 70.00 188 GLY A O 1
ATOM 1509 N N . ALA A 1 189 ? 5.030 7.268 -16.639 1.00 74.38 189 ALA A N 1
ATOM 1510 C CA . ALA A 1 189 ? 4.013 6.256 -16.353 1.00 74.38 189 ALA A CA 1
ATOM 1511 C C . ALA A 1 189 ? 3.737 6.129 -14.841 1.00 74.38 189 ALA A C 1
ATOM 1513 O O . ALA A 1 189 ? 2.580 6.022 -14.422 1.00 74.38 189 ALA A O 1
ATOM 1514 N N . ASP A 1 190 ? 4.766 6.226 -13.996 1.00 74.62 190 ASP A N 1
ATOM 1515 C CA . ASP A 1 190 ? 4.606 6.261 -12.538 1.00 74.62 190 ASP A CA 1
ATOM 1516 C C . ASP A 1 190 ? 3.866 7.513 -12.058 1.00 74.62 190 ASP A C 1
ATOM 1518 O O . ASP A 1 190 ? 2.967 7.418 -11.217 1.00 74.62 190 ASP A O 1
ATOM 1522 N N . ALA A 1 191 ? 4.185 8.684 -12.611 1.00 68.50 191 ALA A N 1
ATOM 1523 C CA . ALA A 1 191 ? 3.496 9.931 -12.291 1.00 68.50 191 ALA A CA 1
ATOM 1524 C C . ALA A 1 191 ? 2.022 9.885 -12.724 1.00 68.50 191 ALA A C 1
ATOM 1526 O O . ALA A 1 191 ? 1.133 10.150 -11.913 1.00 68.50 191 ALA A O 1
ATOM 1527 N N . ALA A 1 192 ? 1.750 9.467 -13.964 1.00 74.38 192 ALA A N 1
ATOM 1528 C CA . ALA A 1 192 ? 0.395 9.331 -14.494 1.00 74.38 192 ALA A CA 1
ATOM 1529 C C . ALA A 1 192 ? -0.436 8.323 -13.687 1.00 74.38 192 ALA A C 1
ATOM 1531 O O . ALA A 1 192 ? -1.586 8.593 -13.341 1.00 74.38 192 ALA A O 1
ATOM 1532 N N . SER A 1 193 ? 0.155 7.182 -13.322 1.00 80.19 193 SER A N 1
ATOM 1533 C CA . SER A 1 193 ? -0.512 6.170 -12.498 1.00 80.19 193 SER A CA 1
ATOM 1534 C C . SER A 1 193 ? -0.769 6.657 -11.068 1.00 80.19 193 SER A C 1
ATOM 1536 O O . SER A 1 193 ? -1.800 6.324 -10.486 1.00 80.19 193 SER A O 1
ATOM 1538 N N . THR A 1 194 ? 0.121 7.482 -10.507 1.00 78.56 194 THR A N 1
ATOM 1539 C CA . THR A 1 194 ? -0.072 8.119 -9.195 1.00 78.56 194 THR A CA 1
ATOM 1540 C C . THR A 1 194 ? -1.208 9.139 -9.242 1.00 78.56 194 THR A C 1
ATOM 1542 O O . THR A 1 194 ? -2.087 9.103 -8.383 1.00 78.56 194 THR A O 1
ATOM 1545 N N . LEU A 1 195 ? -1.233 10.005 -10.262 1.00 75.19 195 LEU A N 1
ATOM 1546 C CA . LEU A 1 195 ? -2.285 11.003 -10.455 1.00 75.19 195 LEU A CA 1
ATOM 1547 C C . LEU A 1 195 ? -3.653 10.340 -10.648 1.00 75.19 195 LEU A C 1
ATOM 1549 O O . LEU A 1 195 ? -4.611 10.686 -9.958 1.00 75.19 195 LEU A O 1
ATOM 1553 N N . LEU A 1 196 ? -3.740 9.337 -11.528 1.00 81.19 196 LEU A N 1
ATOM 1554 C CA . LEU A 1 196 ? -4.972 8.575 -11.721 1.00 81.19 196 LEU A CA 1
ATOM 1555 C C . LEU A 1 196 ? -5.388 7.855 -10.431 1.00 81.19 196 LEU A C 1
ATOM 1557 O O . LEU A 1 196 ? -6.569 7.832 -10.090 1.00 81.19 196 LEU A O 1
ATOM 1561 N N . GLY A 1 197 ? -4.427 7.308 -9.682 1.00 78.44 197 GLY A N 1
ATOM 1562 C CA . GLY A 1 197 ? -4.663 6.710 -8.370 1.00 78.44 197 GLY A CA 1
ATOM 1563 C C . GLY A 1 197 ? -5.254 7.695 -7.356 1.00 78.44 197 GLY A C 1
ATOM 1564 O O . GLY A 1 197 ? -6.175 7.341 -6.628 1.00 78.44 197 GLY A O 1
ATOM 1565 N N . ALA A 1 198 ? -4.780 8.943 -7.337 1.00 75.94 198 ALA A N 1
ATOM 1566 C CA . ALA A 1 198 ? -5.324 9.991 -6.476 1.00 75.94 198 ALA A CA 1
ATOM 1567 C C . ALA A 1 198 ? -6.764 10.360 -6.869 1.00 75.94 198 ALA A C 1
ATOM 1569 O O . ALA A 1 198 ? -7.645 10.387 -6.011 1.00 75.94 198 ALA A O 1
ATOM 1570 N N . ILE A 1 199 ? -7.021 10.569 -8.167 1.00 79.38 199 ILE A N 1
ATOM 1571 C CA . ILE A 1 199 ? -8.358 10.889 -8.695 1.00 79.38 199 ILE A CA 1
ATOM 1572 C C . ILE A 1 199 ? -9.349 9.771 -8.363 1.00 79.38 199 ILE A C 1
ATOM 1574 O O . ILE A 1 199 ? -10.427 10.025 -7.831 1.00 79.38 199 ILE A O 1
ATOM 1578 N N . THR A 1 200 ? -8.981 8.523 -8.649 1.00 83.19 200 THR A N 1
ATOM 1579 C CA . THR A 1 200 ? -9.840 7.356 -8.408 1.00 83.19 200 THR A CA 1
ATOM 1580 C C . THR A 1 200 ? -10.072 7.105 -6.918 1.00 83.19 200 THR A C 1
ATOM 1582 O O . THR A 1 200 ? -11.208 6.862 -6.520 1.00 83.19 200 THR A O 1
ATOM 1585 N N . SER A 1 201 ? -9.046 7.241 -6.072 1.00 82.38 201 SER A N 1
ATOM 1586 C CA . SER A 1 201 ? -9.194 7.138 -4.615 1.00 82.38 201 SER A CA 1
ATOM 1587 C C . SER A 1 201 ? -10.093 8.236 -4.041 1.00 82.38 201 SER A C 1
ATOM 1589 O O . SER A 1 201 ? -10.850 7.975 -3.109 1.00 82.38 201 SER A O 1
ATOM 1591 N N . PHE A 1 202 ? -10.024 9.459 -4.572 1.00 79.38 202 PHE A N 1
ATOM 1592 C CA . PHE A 1 202 ? -10.918 10.545 -4.171 1.00 79.38 202 PHE A CA 1
ATOM 1593 C C . PHE A 1 202 ? -12.356 10.269 -4.628 1.00 79.38 202 PHE A C 1
ATOM 1595 O O . PHE A 1 202 ? -13.286 10.343 -3.826 1.00 79.38 202 PHE A O 1
ATOM 1602 N N . ALA A 1 203 ? -12.535 9.859 -5.889 1.00 80.25 203 ALA A N 1
ATOM 1603 C CA . ALA A 1 203 ? -13.834 9.500 -6.455 1.00 80.25 203 ALA A CA 1
ATOM 1604 C C . ALA A 1 203 ? -14.526 8.375 -5.668 1.00 80.25 203 ALA A C 1
ATOM 1606 O O . ALA A 1 203 ? -15.740 8.424 -5.470 1.00 80.25 203 ALA A O 1
ATOM 1607 N N . ALA A 1 204 ? -13.758 7.407 -5.151 1.00 79.06 204 ALA A N 1
ATOM 1608 C CA . ALA A 1 204 ? -14.253 6.323 -4.304 1.00 79.06 204 ALA A CA 1
ATOM 1609 C C . ALA A 1 204 ? -15.089 6.823 -3.110 1.00 79.06 204 ALA A C 1
ATOM 1611 O O . ALA A 1 204 ? -16.081 6.191 -2.749 1.00 79.06 204 ALA A O 1
ATOM 1612 N N . GLY A 1 205 ? -14.728 7.977 -2.532 1.00 73.38 205 GLY A N 1
ATOM 1613 C CA . GLY A 1 205 ? -15.439 8.586 -1.403 1.00 73.38 205 GLY A CA 1
ATOM 1614 C C . GLY A 1 205 ? -16.860 9.057 -1.731 1.00 73.38 205 GLY A C 1
ATOM 1615 O O . GLY A 1 205 ? -17.688 9.195 -0.831 1.00 73.38 205 GLY A O 1
ATOM 1616 N N . PHE A 1 206 ? -17.176 9.254 -3.013 1.00 80.06 206 PHE A N 1
ATOM 1617 C CA . PHE A 1 206 ? -18.494 9.693 -3.478 1.00 80.06 206 PHE A CA 1
ATOM 1618 C C . PHE A 1 206 ? -19.374 8.536 -3.973 1.00 80.06 206 PHE A C 1
ATOM 1620 O O . PHE A 1 206 ? -20.560 8.734 -4.238 1.00 80.06 206 PHE A O 1
ATOM 1627 N N . VAL A 1 207 ? -18.836 7.314 -4.071 1.00 79.75 207 VAL A N 1
ATOM 1628 C CA . VAL A 1 207 ? -19.575 6.146 -4.571 1.00 79.75 207 VAL A CA 1
ATOM 1629 C C . VAL A 1 207 ? -20.562 5.645 -3.514 1.00 79.75 207 VAL A C 1
ATOM 1631 O O . VAL A 1 207 ? -20.223 4.897 -2.595 1.00 79.75 207 VAL A O 1
ATOM 1634 N N . ARG A 1 208 ? -21.832 6.026 -3.673 1.00 77.69 208 ARG A N 1
ATOM 1635 C CA . ARG A 1 208 ? -22.942 5.588 -2.815 1.00 77.69 208 ARG A CA 1
ATOM 1636 C C . ARG A 1 208 ? -23.731 4.468 -3.487 1.00 77.69 208 ARG A C 1
ATOM 1638 O O . ARG A 1 208 ? -24.706 4.713 -4.188 1.00 77.69 208 ARG A O 1
ATOM 1645 N N . ILE A 1 209 ? -23.305 3.226 -3.270 1.00 83.56 209 ILE A N 1
ATOM 1646 C CA . ILE A 1 209 ? -23.962 2.022 -3.803 1.00 83.56 209 ILE A CA 1
ATOM 1647 C C . ILE A 1 209 ? -24.389 1.110 -2.646 1.00 83.56 209 ILE A C 1
ATOM 1649 O O . ILE A 1 209 ? -23.787 1.109 -1.572 1.00 83.56 209 ILE A O 1
ATOM 1653 N N . ARG A 1 210 ? -25.431 0.297 -2.861 1.00 84.62 210 ARG A N 1
ATOM 1654 C CA . ARG A 1 210 ? -25.819 -0.795 -1.952 1.00 84.62 210 ARG A CA 1
ATOM 1655 C C . ARG A 1 210 ? -24.778 -1.921 -1.989 1.00 84.62 210 ARG A C 1
ATOM 1657 O O . ARG A 1 210 ? -24.966 -2.936 -2.659 1.00 84.62 210 ARG A O 1
ATOM 1664 N N . TRP A 1 211 ? -23.672 -1.732 -1.273 1.00 83.31 211 TRP A N 1
ATOM 1665 C CA . TRP A 1 211 ? -22.509 -2.626 -1.284 1.00 83.31 211 TRP A CA 1
ATOM 1666 C C . TRP A 1 211 ? -22.828 -4.077 -0.907 1.00 83.31 211 TRP A C 1
ATOM 1668 O O . TRP A 1 211 ? -22.230 -4.982 -1.474 1.00 83.31 211 TRP A O 1
ATOM 1678 N N . ALA A 1 212 ? -23.825 -4.327 -0.055 1.00 81.44 212 ALA A N 1
ATOM 1679 C CA . ALA A 1 212 ? -24.265 -5.688 0.271 1.00 81.44 212 ALA A CA 1
ATOM 1680 C C . ALA A 1 212 ? -24.725 -6.498 -0.963 1.00 81.44 212 ALA A C 1
ATOM 1682 O O . ALA A 1 212 ? -24.529 -7.710 -1.012 1.00 81.44 212 ALA A O 1
ATOM 1683 N N . LEU A 1 213 ? -25.304 -5.832 -1.971 1.00 85.19 213 LEU A N 1
ATOM 1684 C CA . LEU A 1 213 ? -25.787 -6.462 -3.206 1.00 85.19 213 LEU A CA 1
ATOM 1685 C C . LEU A 1 213 ? -24.713 -6.459 -4.300 1.00 85.19 213 LEU A C 1
ATOM 1687 O O . LEU A 1 213 ? -24.496 -7.465 -4.970 1.00 85.19 213 LEU A O 1
ATOM 1691 N N . TRP A 1 214 ? -24.024 -5.328 -4.466 1.00 88.94 214 TRP A N 1
ATOM 1692 C CA . TRP A 1 214 ? -23.162 -5.089 -5.625 1.00 88.94 214 TRP A CA 1
ATOM 1693 C C . TRP A 1 214 ? -21.679 -5.404 -5.394 1.00 88.94 214 TRP A C 1
ATOM 1695 O O . TRP A 1 214 ? -20.942 -5.512 -6.371 1.00 88.94 214 TRP A O 1
ATOM 1705 N N . ALA A 1 215 ? -21.220 -5.597 -4.148 1.00 87.44 215 ALA A N 1
ATOM 1706 C CA . ALA A 1 215 ? -19.795 -5.807 -3.859 1.00 87.44 215 ALA A CA 1
ATOM 1707 C C . ALA A 1 215 ? -19.205 -6.998 -4.620 1.00 87.44 215 ALA A C 1
ATOM 1709 O O . ALA A 1 215 ? -18.139 -6.866 -5.208 1.00 87.44 215 ALA A O 1
ATOM 1710 N N . LYS A 1 216 ? -19.904 -8.141 -4.661 1.00 91.00 216 LYS A N 1
ATOM 1711 C CA . LYS A 1 216 ? -19.419 -9.337 -5.370 1.00 91.00 216 LYS A CA 1
ATOM 1712 C C . LYS A 1 216 ? -19.219 -9.073 -6.862 1.00 91.00 216 LYS A C 1
ATOM 1714 O O . LYS A 1 216 ? -18.184 -9.445 -7.402 1.00 91.00 216 LYS A O 1
ATOM 1719 N N . LEU A 1 217 ? -20.189 -8.416 -7.502 1.00 91.94 217 LEU A N 1
ATOM 1720 C CA . LEU A 1 217 ? -20.116 -8.094 -8.924 1.00 91.94 217 LEU A CA 1
ATOM 1721 C C . LEU A 1 217 ? -18.993 -7.092 -9.203 1.00 91.94 217 LEU A C 1
ATOM 1723 O O . LEU A 1 217 ? -18.187 -7.325 -10.093 1.00 91.94 217 LEU A O 1
ATOM 1727 N N . ILE A 1 218 ? -18.910 -6.011 -8.422 1.00 90.62 218 ILE A N 1
ATOM 1728 C CA . ILE A 1 218 ? -17.885 -4.973 -8.600 1.00 90.62 218 ILE A CA 1
ATOM 1729 C C . ILE A 1 218 ? -16.486 -5.561 -8.400 1.00 90.62 218 ILE A C 1
ATOM 1731 O O . ILE A 1 218 ? -15.615 -5.343 -9.236 1.00 90.62 218 ILE A O 1
ATOM 1735 N N . ILE A 1 219 ? -16.280 -6.344 -7.335 1.00 91.25 219 ILE A N 1
ATOM 1736 C CA . ILE A 1 219 ? -15.008 -7.031 -7.089 1.00 91.25 219 ILE A CA 1
ATOM 1737 C C . ILE A 1 219 ? -14.672 -7.950 -8.265 1.00 91.25 219 ILE A C 1
ATOM 1739 O O . ILE A 1 219 ? -13.570 -7.864 -8.792 1.00 91.25 219 ILE A O 1
ATOM 1743 N N . ALA A 1 220 ? -15.615 -8.782 -8.719 1.00 92.12 220 ALA A N 1
ATOM 1744 C CA . ALA A 1 220 ? -15.378 -9.695 -9.833 1.00 92.12 220 ALA A CA 1
ATOM 1745 C C . ALA A 1 220 ? -15.000 -8.948 -11.122 1.00 92.12 220 ALA A C 1
ATOM 1747 O O . ALA A 1 220 ? -13.999 -9.283 -11.750 1.00 92.12 220 ALA A O 1
ATOM 1748 N N . VAL A 1 221 ? -15.752 -7.907 -11.487 1.00 93.75 221 VAL A N 1
ATOM 1749 C CA . VAL A 1 221 ? -15.497 -7.103 -12.691 1.00 93.75 221 VAL A CA 1
ATOM 1750 C C . VAL A 1 221 ? -14.136 -6.418 -12.616 1.00 93.75 221 VAL A C 1
ATOM 1752 O O . VAL A 1 221 ? -13.362 -6.500 -13.568 1.00 93.75 221 VAL A O 1
ATOM 1755 N N . VAL A 1 222 ? -13.807 -5.778 -11.491 1.00 92.00 222 VAL A N 1
ATOM 1756 C CA . VAL A 1 222 ? -12.518 -5.091 -11.342 1.00 92.00 222 VAL A CA 1
ATOM 1757 C C . VAL A 1 222 ? -11.362 -6.088 -11.323 1.00 92.00 222 VAL A C 1
ATOM 1759 O O . VAL A 1 222 ? -10.348 -5.835 -11.962 1.00 92.00 222 VAL A O 1
ATOM 1762 N N . THR A 1 223 ? -11.504 -7.242 -10.669 1.00 92.38 223 THR A N 1
ATOM 1763 C CA . THR A 1 223 ? -10.461 -8.276 -10.666 1.00 92.38 223 THR A CA 1
ATOM 1764 C C . THR A 1 223 ? -10.249 -8.877 -12.057 1.00 92.38 223 THR A C 1
ATOM 1766 O O . THR A 1 223 ? -9.103 -9.070 -12.456 1.00 92.38 223 THR A O 1
ATOM 1769 N N . VAL A 1 224 ? -11.311 -9.111 -12.837 1.00 94.50 224 VAL A N 1
ATOM 1770 C CA . VAL A 1 224 ? -11.196 -9.557 -14.239 1.00 94.50 224 VAL A CA 1
ATOM 1771 C C . VAL A 1 224 ? -10.531 -8.485 -15.101 1.00 94.50 224 VAL A C 1
ATOM 1773 O O . VAL A 1 224 ? -9.634 -8.801 -15.881 1.00 94.50 224 VAL A O 1
ATOM 1776 N N . LEU A 1 225 ? -10.910 -7.216 -14.929 1.00 95.00 225 LEU A N 1
ATOM 1777 C CA . LEU A 1 225 ? -10.274 -6.093 -15.615 1.00 95.00 225 LEU A CA 1
ATOM 1778 C C . LEU A 1 225 ? -8.777 -6.020 -15.284 1.00 95.00 225 LEU A C 1
ATOM 1780 O O . LEU A 1 225 ? -7.951 -5.927 -16.186 1.00 95.00 225 LEU A O 1
ATOM 1784 N N . GLN A 1 226 ? -8.417 -6.110 -14.003 1.00 94.25 226 GLN A N 1
ATOM 1785 C CA . GLN A 1 226 ? -7.027 -6.112 -13.551 1.00 94.25 226 GLN A CA 1
ATOM 1786 C C . GLN A 1 226 ? -6.243 -7.287 -14.136 1.00 94.25 226 GLN A C 1
ATOM 1788 O O . GLN A 1 226 ? -5.151 -7.078 -14.659 1.00 94.25 226 GLN A O 1
ATOM 1793 N N . ALA A 1 227 ? -6.805 -8.498 -14.112 1.00 93.75 227 ALA A N 1
ATOM 1794 C CA . ALA A 1 227 ? -6.192 -9.674 -14.722 1.00 93.75 227 ALA A CA 1
ATOM 1795 C C . ALA A 1 227 ? -5.973 -9.484 -16.233 1.00 93.75 227 ALA A C 1
ATOM 1797 O O . ALA A 1 227 ? -4.890 -9.778 -16.738 1.00 93.75 227 ALA A O 1
ATOM 1798 N N . GLY A 1 228 ? -6.956 -8.924 -16.944 1.00 95.81 228 GLY A N 1
ATOM 1799 C CA . GLY A 1 228 ? -6.843 -8.597 -18.366 1.00 95.81 228 GLY A CA 1
ATOM 1800 C C . GLY A 1 228 ? -5.748 -7.567 -18.657 1.00 95.81 228 GLY A C 1
ATOM 1801 O O . GLY A 1 228 ? -4.974 -7.744 -19.595 1.00 95.81 228 GLY A O 1
ATOM 1802 N N . LEU A 1 229 ? -5.623 -6.528 -17.826 1.00 96.06 229 LEU A N 1
ATOM 1803 C CA . LEU A 1 229 ? -4.564 -5.519 -17.946 1.00 96.06 229 LEU A CA 1
ATOM 1804 C C . LEU A 1 229 ? -3.174 -6.116 -17.689 1.00 96.06 229 LEU A C 1
ATOM 1806 O O . LEU A 1 229 ? -2.232 -5.803 -18.415 1.00 96.06 229 LEU A O 1
ATOM 1810 N N . ILE A 1 230 ? -3.043 -7.011 -16.707 1.00 93.62 230 ILE A N 1
ATOM 1811 C CA . ILE A 1 230 ? -1.792 -7.741 -16.448 1.00 93.62 230 ILE A CA 1
ATOM 1812 C C . ILE A 1 230 ? -1.434 -8.631 -17.639 1.00 93.62 230 ILE A C 1
ATOM 1814 O O . ILE A 1 230 ? -0.301 -8.599 -18.116 1.00 93.62 230 ILE A O 1
ATOM 1818 N N . PHE A 1 231 ? -2.403 -9.376 -18.169 1.00 93.50 231 PHE A N 1
ATOM 1819 C CA . PHE A 1 231 ? -2.192 -10.221 -19.340 1.00 93.50 231 PHE A CA 1
ATOM 1820 C C . PHE A 1 231 ? -1.794 -9.405 -20.579 1.00 93.50 231 PHE A C 1
ATOM 1822 O O . PHE A 1 231 ? -0.916 -9.817 -21.339 1.00 93.50 231 PHE A O 1
ATOM 1829 N N . LEU A 1 232 ? -2.380 -8.218 -20.756 1.00 93.69 232 LEU A N 1
ATOM 1830 C CA . LEU A 1 232 ? -2.003 -7.283 -21.813 1.00 93.69 232 LEU A CA 1
ATOM 1831 C C . LEU A 1 232 ? -0.550 -6.810 -21.659 1.00 93.69 232 LEU A C 1
ATOM 1833 O O . LEU A 1 232 ? 0.190 -6.823 -22.643 1.00 93.69 232 LEU A O 1
ATOM 1837 N N . MET A 1 233 ? -0.123 -6.446 -20.442 1.00 92.38 233 MET A N 1
ATOM 1838 C CA . MET A 1 233 ? 1.274 -6.081 -20.155 1.00 92.38 233 MET A CA 1
ATOM 1839 C C . MET A 1 233 ? 2.240 -7.233 -20.455 1.00 92.38 233 MET A C 1
ATOM 1841 O O . MET A 1 233 ? 3.316 -7.005 -20.999 1.00 92.38 233 MET A O 1
ATOM 1845 N N . TYR A 1 234 ? 1.847 -8.470 -20.152 1.00 88.50 234 TYR A N 1
ATOM 1846 C CA . TYR A 1 234 ? 2.644 -9.662 -20.440 1.00 88.50 234 TYR A CA 1
ATOM 1847 C C . TYR A 1 234 ? 2.798 -9.935 -21.950 1.00 88.50 234 TYR A C 1
ATOM 1849 O O . TYR A 1 234 ? 3.892 -10.261 -22.425 1.00 88.50 234 TYR A O 1
ATOM 1857 N N . LYS A 1 235 ? 1.705 -9.819 -22.715 1.00 89.88 235 LYS A N 1
ATOM 1858 C CA . LYS A 1 235 ? 1.677 -10.150 -24.149 1.00 89.88 235 LYS A CA 1
ATOM 1859 C C . LYS A 1 235 ? 2.247 -9.060 -25.048 1.00 89.88 235 LYS A C 1
ATOM 1861 O O . LYS A 1 235 ? 2.761 -9.382 -26.117 1.00 89.88 235 LYS A O 1
ATOM 1866 N N . THR A 1 236 ? 2.129 -7.793 -24.664 1.00 89.44 236 THR A N 1
ATOM 1867 C CA . THR A 1 236 ? 2.532 -6.684 -25.530 1.00 89.44 236 THR A CA 1
ATOM 1868 C C . THR A 1 236 ? 4.054 -6.582 -25.672 1.00 89.44 236 THR A C 1
ATOM 1870 O O . THR A 1 236 ? 4.817 -6.870 -24.749 1.00 89.44 236 THR A O 1
ATOM 1873 N N . SER A 1 237 ? 4.495 -6.128 -26.843 1.00 86.62 237 SER A N 1
ATOM 1874 C CA . SER A 1 237 ? 5.877 -5.688 -27.092 1.00 86.62 237 SER A CA 1
ATOM 1875 C C . SER A 1 237 ? 5.965 -4.169 -27.270 1.00 86.62 237 SER A C 1
ATOM 1877 O O . SER A 1 237 ? 7.036 -3.639 -27.535 1.00 86.62 237 SER A O 1
ATOM 1879 N N . ASN A 1 238 ? 4.844 -3.452 -27.132 1.00 87.75 238 ASN A N 1
ATOM 1880 C CA . ASN A 1 238 ? 4.803 -1.997 -27.211 1.00 87.75 238 ASN A CA 1
ATOM 1881 C C . ASN A 1 238 ? 4.797 -1.395 -25.801 1.00 87.75 238 ASN A C 1
ATOM 1883 O O . ASN A 1 238 ? 3.861 -1.616 -25.024 1.00 87.75 238 ASN A O 1
ATOM 1887 N N . ILE A 1 239 ? 5.823 -0.596 -25.501 1.00 86.19 239 ILE A N 1
ATOM 1888 C CA . ILE A 1 239 ? 6.010 0.032 -24.193 1.00 86.19 239 ILE A CA 1
ATOM 1889 C C . ILE A 1 239 ? 4.869 0.989 -23.819 1.00 86.19 239 ILE A C 1
ATOM 1891 O O . ILE A 1 239 ? 4.456 1.011 -22.665 1.00 86.19 239 ILE A O 1
ATOM 1895 N N . TRP A 1 240 ? 4.279 1.706 -24.782 1.00 88.94 240 TRP A N 1
ATOM 1896 C CA . TRP A 1 240 ? 3.173 2.634 -24.523 1.00 88.94 240 TRP A CA 1
ATOM 1897 C C . TRP A 1 240 ? 1.904 1.903 -24.098 1.00 88.94 240 TRP A C 1
ATOM 1899 O O . TRP A 1 240 ? 1.273 2.295 -23.121 1.00 88.94 240 TRP A O 1
ATOM 1909 N N . LEU A 1 241 ? 1.573 0.791 -24.765 1.00 92.25 241 LEU A N 1
ATOM 1910 C CA . LEU A 1 241 ? 0.467 -0.073 -24.341 1.00 92.25 241 LEU A CA 1
ATOM 1911 C C . LEU A 1 241 ? 0.733 -0.669 -22.954 1.00 92.25 241 LEU A C 1
ATOM 1913 O O . LEU A 1 241 ? -0.187 -0.757 -22.142 1.00 92.25 241 LEU A O 1
ATOM 1917 N N . CYS A 1 242 ? 1.986 -1.029 -22.658 1.00 91.44 242 CYS A N 1
ATOM 1918 C CA . CYS A 1 242 ? 2.368 -1.525 -21.339 1.00 91.44 242 CYS A CA 1
ATOM 1919 C C . CYS A 1 242 ? 2.215 -0.448 -20.249 1.00 91.44 242 CYS A C 1
ATOM 1921 O O . CYS A 1 242 ? 1.687 -0.741 -19.177 1.00 91.44 242 CYS A O 1
ATOM 1923 N N . TYR A 1 243 ? 2.624 0.796 -20.521 1.00 90.38 243 TYR A N 1
ATOM 1924 C CA . TYR A 1 243 ? 2.441 1.931 -19.614 1.00 90.38 243 TYR A CA 1
ATOM 1925 C C . TYR A 1 243 ? 0.964 2.244 -19.389 1.00 90.38 243 TYR A C 1
ATOM 1927 O O . TYR A 1 243 ? 0.538 2.360 -18.243 1.00 90.38 243 TYR A O 1
ATOM 1935 N N . SER A 1 244 ? 0.163 2.339 -20.454 1.00 94.00 244 SER A N 1
ATOM 1936 C CA . SER A 1 244 ? -1.276 2.592 -20.340 1.00 94.00 244 SER A CA 1
ATOM 1937 C C . SER A 1 244 ? -1.970 1.503 -19.524 1.00 94.00 244 SER A C 1
ATOM 1939 O O . SER A 1 244 ? -2.761 1.814 -18.633 1.00 94.00 244 SER A O 1
ATOM 1941 N N . ALA A 1 245 ? -1.633 0.233 -19.764 1.00 95.81 245 ALA A N 1
ATOM 1942 C CA . ALA A 1 245 ? -2.180 -0.882 -19.000 1.00 95.81 245 ALA A CA 1
ATOM 1943 C C . ALA A 1 245 ? -1.785 -0.816 -17.515 1.00 95.81 245 ALA A C 1
ATOM 1945 O O . ALA A 1 245 ? -2.642 -1.003 -16.650 1.00 95.81 245 ALA A O 1
ATOM 1946 N N . PHE A 1 246 ? -0.530 -0.473 -17.206 1.00 94.25 246 PHE A N 1
ATOM 1947 C CA . PHE A 1 246 ? -0.068 -0.277 -15.830 1.00 94.25 246 PHE A CA 1
ATOM 1948 C C . PHE A 1 246 ? -0.788 0.880 -15.124 1.00 94.25 246 PHE A C 1
ATOM 1950 O O . PHE A 1 246 ? -1.231 0.733 -13.984 1.00 94.25 246 PHE A O 1
ATOM 1957 N N . VAL A 1 247 ? -0.952 2.018 -15.806 1.00 93.81 247 VAL A N 1
ATOM 1958 C CA . VAL A 1 247 ? -1.659 3.196 -15.282 1.00 93.81 247 VAL A CA 1
ATOM 1959 C C . VAL A 1 247 ? -3.100 2.839 -14.918 1.00 93.81 247 VAL A C 1
ATOM 1961 O O . VAL A 1 247 ? -3.530 3.105 -13.794 1.00 93.81 247 VAL A O 1
ATOM 1964 N N . LEU A 1 248 ? -3.825 2.170 -15.820 1.00 95.56 248 LEU A N 1
ATOM 1965 C CA . LEU A 1 248 ? -5.199 1.719 -15.578 1.00 95.56 248 LEU A CA 1
ATOM 1966 C C . LEU A 1 248 ? -5.277 0.665 -14.466 1.00 95.56 248 LEU A C 1
ATOM 1968 O O . LEU A 1 248 ? -6.165 0.733 -13.612 1.00 95.56 248 LEU A O 1
ATOM 1972 N N . PHE A 1 249 ? -4.328 -0.275 -14.429 1.00 95.31 249 PHE A N 1
ATOM 1973 C CA . PHE A 1 249 ? -4.243 -1.288 -13.380 1.00 95.31 249 PHE A CA 1
ATOM 1974 C C . PHE A 1 249 ? -4.109 -0.623 -12.004 1.00 95.31 249 PHE A C 1
ATOM 1976 O O . PHE A 1 249 ? -4.904 -0.894 -11.100 1.00 95.31 249 PHE A O 1
ATOM 1983 N N . ARG A 1 250 ? -3.172 0.322 -11.864 1.00 90.75 250 ARG A N 1
ATOM 1984 C CA . ARG A 1 250 ? -2.943 1.049 -10.612 1.00 90.75 250 ARG A CA 1
ATOM 1985 C C . ARG A 1 250 ? -4.147 1.906 -10.219 1.00 90.75 250 ARG A C 1
ATOM 1987 O O . ARG A 1 250 ? -4.531 1.901 -9.053 1.00 90.75 250 ARG A O 1
ATOM 1994 N N . GLY A 1 251 ? -4.777 2.590 -11.175 1.00 88.94 251 GLY A N 1
ATOM 1995 C CA . GLY A 1 251 ? -5.993 3.373 -10.935 1.00 88.94 251 GLY A CA 1
ATOM 1996 C C . GLY A 1 251 ? -7.153 2.515 -10.418 1.00 88.94 251 GLY A C 1
ATOM 1997 O O . GLY A 1 251 ? -7.759 2.835 -9.399 1.00 88.94 251 GLY A O 1
ATOM 1998 N N . SER A 1 252 ? -7.418 1.372 -11.059 1.00 91.94 252 SER A N 1
ATOM 1999 C CA . SER A 1 252 ? -8.479 0.448 -10.624 1.00 91.94 252 SER A CA 1
ATOM 2000 C C . SER A 1 252 ? -8.236 -0.125 -9.220 1.00 91.94 252 SER A C 1
ATOM 2002 O O . SER A 1 252 ? -9.171 -0.245 -8.430 1.00 91.94 252 SER A O 1
ATOM 2004 N N . HIS A 1 253 ? -6.973 -0.403 -8.874 1.00 90.62 253 HIS A N 1
ATOM 2005 C CA . HIS A 1 253 ? -6.583 -0.812 -7.527 1.00 90.62 253 HIS A CA 1
ATOM 2006 C C . HIS A 1 253 ? -6.880 0.289 -6.499 1.00 90.62 253 HIS A C 1
ATOM 2008 O O . HIS A 1 253 ? -7.534 0.035 -5.487 1.00 90.62 253 HIS A O 1
ATOM 2014 N N . GLN A 1 254 ? -6.433 1.520 -6.768 1.00 86.88 254 GLN A N 1
ATOM 2015 C CA . GLN A 1 254 ? -6.589 2.643 -5.839 1.00 86.88 254 GLN A CA 1
ATOM 2016 C C . GLN A 1 254 ? -8.041 3.093 -5.661 1.00 86.88 254 GLN A C 1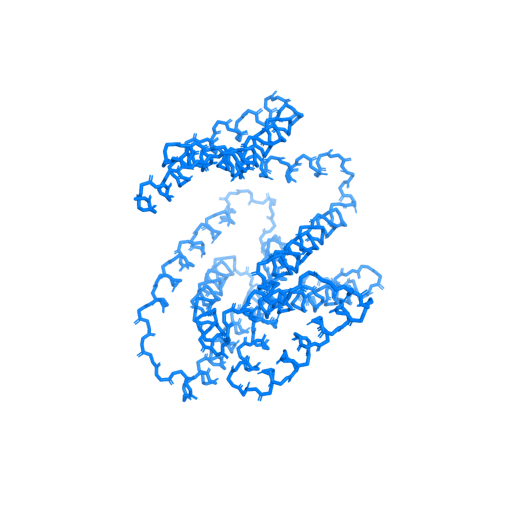
ATOM 2018 O O . GLN A 1 254 ? -8.373 3.603 -4.595 1.00 86.88 254 GLN A O 1
ATOM 2023 N N . LEU A 1 255 ? -8.924 2.835 -6.630 1.00 86.62 255 LEU A N 1
ATOM 2024 C CA . LEU A 1 255 ? -10.368 3.020 -6.469 1.00 86.62 255 LEU A CA 1
ATOM 2025 C C . LEU A 1 255 ? -10.949 2.111 -5.373 1.00 86.62 255 LEU A C 1
ATOM 2027 O O . LEU A 1 255 ? -11.742 2.560 -4.548 1.00 86.62 255 LEU A O 1
ATOM 2031 N N . LEU A 1 256 ? -10.583 0.825 -5.367 1.00 88.00 256 LEU A N 1
ATOM 2032 C CA . LEU A 1 256 ? -11.193 -0.163 -4.472 1.00 88.00 256 LEU A CA 1
ATOM 2033 C C . LEU A 1 256 ? -10.651 -0.118 -3.040 1.00 88.00 256 LEU A C 1
ATOM 2035 O O . LEU A 1 256 ? -11.362 -0.519 -2.121 1.00 88.00 256 LEU A O 1
ATOM 2039 N N . VAL A 1 257 ? -9.431 0.376 -2.818 1.00 86.56 257 VAL A N 1
ATOM 2040 C CA . VAL A 1 257 ? -8.809 0.407 -1.480 1.00 86.56 257 VAL A CA 1
ATOM 2041 C C . VAL A 1 257 ? -9.617 1.228 -0.454 1.00 86.56 257 VAL A C 1
ATOM 2043 O O . VAL A 1 257 ? -9.887 0.697 0.631 1.00 86.56 257 VAL A O 1
ATOM 2046 N N . PRO A 1 258 ? -10.065 2.470 -0.738 1.00 82.50 258 PRO A N 1
ATOM 2047 C CA . PRO A 1 258 ? -10.915 3.224 0.187 1.00 82.50 258 PRO A CA 1
ATOM 2048 C C . PRO A 1 258 ? -12.263 2.546 0.443 1.00 82.50 258 PRO A C 1
ATOM 2050 O O . PRO A 1 258 ? -12.727 2.506 1.581 1.00 82.50 258 PRO A O 1
ATOM 2053 N N . ILE A 1 259 ? -12.866 1.956 -0.595 1.00 84.94 259 ILE A N 1
ATOM 2054 C CA . ILE A 1 259 ? -14.136 1.227 -0.481 1.00 84.94 259 ILE A CA 1
ATOM 2055 C C . ILE A 1 259 ? -13.959 0.021 0.442 1.00 84.94 259 ILE A C 1
ATOM 2057 O O . ILE A 1 259 ? -14.733 -0.149 1.381 1.00 84.94 259 ILE A O 1
ATOM 2061 N N . ALA A 1 260 ? -12.923 -0.789 0.224 1.00 86.56 260 ALA A N 1
ATOM 2062 C CA . ALA A 1 260 ? -12.621 -1.944 1.059 1.00 86.56 260 ALA A CA 1
ATOM 2063 C C . ALA A 1 260 ? -12.350 -1.529 2.510 1.00 86.56 260 ALA A C 1
ATOM 2065 O O . ALA A 1 260 ? -12.892 -2.137 3.430 1.00 86.56 260 ALA A O 1
ATOM 2066 N N . THR A 1 261 ? -11.587 -0.451 2.715 1.00 82.75 261 THR A N 1
ATOM 2067 C CA . THR A 1 261 ? -11.337 0.125 4.044 1.00 82.75 261 THR A CA 1
ATOM 2068 C C . THR A 1 261 ? -12.648 0.495 4.738 1.00 82.75 261 THR A C 1
ATOM 2070 O O . THR A 1 261 ? -12.882 0.081 5.872 1.00 82.75 261 THR A O 1
ATOM 2073 N N . PHE A 1 262 ? -13.539 1.216 4.052 1.00 83.56 262 PHE A N 1
ATOM 2074 C CA . PHE A 1 262 ? -14.844 1.607 4.585 1.00 83.56 262 PHE A CA 1
ATOM 2075 C C . PHE A 1 262 ? -15.728 0.393 4.910 1.00 83.56 262 PHE A C 1
ATOM 2077 O O . PHE A 1 262 ? -16.348 0.337 5.972 1.00 83.56 262 PHE A O 1
ATOM 2084 N N . GLN A 1 263 ? -15.770 -0.605 4.028 1.00 84.31 263 GLN A N 1
ATOM 2085 C CA . GLN A 1 263 ? -16.589 -1.808 4.196 1.00 84.31 263 GLN A CA 1
ATOM 2086 C C . GLN A 1 263 ? -16.099 -2.700 5.343 1.00 84.31 263 GLN A C 1
ATOM 2088 O O . GLN A 1 263 ? -16.905 -3.201 6.128 1.00 84.31 263 GLN A O 1
ATOM 2093 N N . ILE A 1 264 ? -14.783 -2.860 5.482 1.00 84.06 264 ILE A N 1
ATOM 2094 C CA . ILE A 1 264 ? -14.169 -3.579 6.601 1.00 84.06 264 ILE A CA 1
ATOM 2095 C C . ILE A 1 264 ? -14.426 -2.815 7.903 1.00 84.06 264 ILE A C 1
ATOM 2097 O O . ILE A 1 264 ? -14.932 -3.392 8.859 1.00 84.06 264 ILE A O 1
ATOM 2101 N N . ALA A 1 265 ? -14.154 -1.507 7.937 1.00 79.31 265 ALA A N 1
ATOM 2102 C CA . ALA A 1 265 ? -14.294 -0.704 9.151 1.00 79.31 265 ALA A CA 1
ATOM 2103 C C . ALA A 1 265 ? -15.747 -0.590 9.645 1.00 79.31 265 ALA A C 1
ATOM 2105 O O . ALA A 1 265 ? -15.973 -0.577 10.855 1.00 79.31 265 ALA A O 1
ATOM 2106 N N . SER A 1 266 ? -16.721 -0.524 8.730 1.00 81.50 266 SER A N 1
ATOM 2107 C CA . SER A 1 266 ? -18.155 -0.476 9.061 1.00 81.50 266 SER A CA 1
ATOM 2108 C C . SER A 1 266 ? -18.720 -1.818 9.531 1.00 81.50 266 SER A C 1
ATOM 2110 O O . SER A 1 266 ? -19.721 -1.832 10.239 1.00 81.50 266 SER A O 1
ATOM 2112 N N . SER A 1 267 ? -18.066 -2.933 9.194 1.00 78.00 267 SER A N 1
ATOM 2113 C CA . SER A 1 267 ? -18.456 -4.279 9.640 1.00 78.00 267 SER A CA 1
ATOM 2114 C C . SER A 1 267 ? -17.855 -4.668 11.001 1.00 78.00 267 SER A C 1
ATOM 2116 O O . SER A 1 267 ? -18.095 -5.777 11.472 1.00 78.00 267 SER A O 1
ATOM 2118 N N . LEU A 1 268 ? -17.040 -3.796 11.607 1.00 75.31 268 LEU A N 1
ATOM 2119 C CA . LEU A 1 268 ? -16.239 -4.080 12.800 1.00 75.31 268 LEU A CA 1
ATOM 2120 C C . LEU A 1 268 ? -16.517 -3.097 13.940 1.00 75.31 268 LEU A C 1
ATOM 2122 O O . LEU A 1 268 ? -16.693 -1.892 13.718 1.00 75.31 268 LEU A O 1
ATOM 2126 N N . SER A 1 269 ? -16.437 -3.604 15.174 1.00 69.62 269 SER A N 1
ATOM 2127 C CA . SER A 1 269 ? -16.309 -2.773 16.373 1.00 69.62 269 SER A CA 1
ATOM 2128 C C . SER A 1 269 ? -14.998 -1.979 16.332 1.00 69.62 269 SER A C 1
ATOM 2130 O O . SER A 1 269 ? -14.023 -2.383 15.692 1.00 69.62 269 SER A O 1
ATOM 2132 N N . GLN A 1 270 ? -14.963 -0.822 16.998 1.00 65.38 270 GLN A N 1
ATOM 2133 C CA . GLN A 1 270 ? -13.814 0.091 16.959 1.00 65.38 270 GLN A CA 1
ATOM 2134 C C . GLN A 1 270 ? -12.505 -0.578 17.419 1.00 65.38 270 GLN A C 1
ATOM 2136 O O . GLN A 1 270 ? -11.457 -0.314 16.833 1.00 65.38 270 GLN A O 1
ATOM 2141 N N . GLU A 1 271 ? -12.590 -1.493 18.384 1.00 62.56 271 GLU A N 1
ATOM 2142 C CA . GLU A 1 271 ? -11.467 -2.238 18.970 1.00 62.56 271 GLU A CA 1
ATOM 2143 C C . GLU A 1 271 ? -10.871 -3.299 18.025 1.00 62.56 271 GLU A C 1
ATOM 2145 O O . GLU A 1 271 ? -9.685 -3.615 18.102 1.00 62.56 271 GLU A O 1
ATOM 2150 N N . LEU A 1 272 ? -11.660 -3.820 17.076 1.00 69.12 272 LEU A N 1
ATOM 2151 C CA . LEU A 1 272 ? -11.224 -4.873 16.148 1.00 69.12 272 LEU A CA 1
ATOM 2152 C C . LEU A 1 272 ? -10.711 -4.336 14.807 1.00 69.12 272 LEU A C 1
ATOM 2154 O O . LEU A 1 272 ? -10.090 -5.081 14.046 1.00 69.12 272 LEU A O 1
ATOM 2158 N N . ARG A 1 273 ? -10.938 -3.052 14.494 1.00 72.06 273 ARG A N 1
ATOM 2159 C CA . ARG A 1 273 ? -10.538 -2.450 13.206 1.00 72.06 273 ARG A CA 1
ATOM 2160 C C . ARG A 1 273 ? -9.037 -2.564 12.968 1.00 72.06 273 ARG A C 1
ATOM 2162 O O . ARG A 1 273 ? -8.623 -3.115 11.950 1.00 72.06 273 ARG A O 1
ATOM 2169 N N . ALA A 1 274 ? -8.230 -2.074 13.910 1.00 69.94 274 ALA A N 1
ATOM 2170 C CA . ALA A 1 274 ? -6.773 -2.100 13.797 1.00 69.94 274 ALA A CA 1
ATOM 2171 C C . ALA A 1 274 ? -6.241 -3.537 13.692 1.00 69.94 274 ALA A C 1
ATOM 2173 O O . ALA A 1 274 ? -5.393 -3.823 12.846 1.00 69.94 274 ALA A O 1
ATOM 2174 N N . LEU A 1 275 ? -6.803 -4.455 14.486 1.00 71.50 275 LEU A N 1
ATOM 2175 C CA . LEU A 1 275 ? -6.430 -5.866 14.466 1.00 71.50 275 LEU A CA 1
ATOM 2176 C C . LEU A 1 275 ? -6.699 -6.508 13.097 1.00 71.50 275 LEU A C 1
ATOM 2178 O O . LEU A 1 275 ? -5.806 -7.137 12.535 1.00 71.50 275 LEU A O 1
ATOM 2182 N N . VAL A 1 276 ? -7.892 -6.320 12.524 1.00 78.12 276 VAL A N 1
ATOM 2183 C CA . VAL A 1 276 ? -8.249 -6.904 11.220 1.00 78.12 276 VAL A CA 1
ATOM 2184 C C . VAL A 1 276 ? -7.401 -6.325 10.089 1.00 78.12 276 VAL A C 1
ATOM 2186 O O . VAL A 1 276 ? -6.911 -7.086 9.255 1.00 78.12 276 VAL A O 1
ATOM 2189 N N . PHE A 1 277 ? -7.165 -5.008 10.061 1.00 76.75 277 PHE A N 1
ATOM 2190 C CA . PHE A 1 277 ? -6.262 -4.412 9.068 1.00 76.75 277 PHE A CA 1
ATOM 2191 C C . PHE A 1 277 ? -4.828 -4.941 9.206 1.00 76.75 277 PHE A C 1
ATOM 2193 O O . PHE A 1 277 ? -4.184 -5.240 8.194 1.00 76.75 277 PHE A O 1
ATOM 2200 N N . GLY A 1 278 ? -4.347 -5.113 10.441 1.00 73.38 278 GLY A N 1
ATOM 2201 C CA . GLY A 1 278 ? -3.049 -5.716 10.734 1.00 73.38 278 GLY A CA 1
ATOM 2202 C C . GLY A 1 278 ? -2.947 -7.156 10.228 1.00 73.38 278 GLY A C 1
ATOM 2203 O O . GLY A 1 278 ? -2.032 -7.475 9.469 1.00 73.38 278 GLY A O 1
ATOM 2204 N N . VAL A 1 279 ? -3.918 -8.008 10.569 1.00 77.25 279 VAL A N 1
ATOM 2205 C CA . VAL A 1 279 ? -3.969 -9.416 10.137 1.00 77.25 279 VAL A CA 1
ATOM 2206 C C . VAL A 1 279 ? -4.065 -9.528 8.616 1.00 77.25 279 VAL A C 1
ATOM 2208 O O . VAL A 1 279 ? -3.299 -10.278 8.014 1.00 77.25 279 VAL A O 1
ATOM 2211 N N . ASN A 1 280 ? -4.933 -8.751 7.965 1.00 83.50 280 ASN A N 1
ATOM 2212 C CA . ASN A 1 280 ? -5.056 -8.757 6.505 1.00 83.50 280 ASN A CA 1
ATOM 2213 C C . ASN A 1 280 ? -3.739 -8.355 5.824 1.00 83.50 280 ASN A C 1
ATOM 2215 O O . ASN A 1 280 ? -3.318 -8.974 4.848 1.00 83.50 280 ASN A O 1
ATOM 2219 N N . THR A 1 281 ? -3.053 -7.340 6.348 1.00 79.38 281 THR A N 1
ATOM 2220 C CA . THR A 1 281 ? -1.764 -6.886 5.804 1.00 79.38 281 THR A CA 1
ATOM 2221 C C . THR A 1 281 ? -0.655 -7.917 6.030 1.00 79.38 281 THR A C 1
ATOM 2223 O O . THR A 1 281 ? 0.169 -8.156 5.139 1.00 79.38 281 THR A O 1
ATOM 2226 N N . PHE A 1 282 ? -0.649 -8.571 7.194 1.00 78.12 282 PHE A N 1
ATOM 2227 C CA . PHE A 1 282 ? 0.260 -9.672 7.496 1.00 78.12 282 PHE A CA 1
ATOM 2228 C C . PHE A 1 282 ? 0.047 -10.845 6.531 1.00 78.12 282 PHE A C 1
ATOM 2230 O O . PHE A 1 282 ? 0.991 -11.262 5.861 1.00 78.12 282 PHE A O 1
ATOM 2237 N N . LEU A 1 283 ? -1.195 -11.310 6.370 1.00 80.25 283 LEU A N 1
ATOM 2238 C CA . LEU A 1 283 ? -1.543 -12.398 5.453 1.00 80.25 283 LEU A CA 1
ATOM 2239 C C . LEU A 1 283 ? -1.210 -12.058 3.994 1.00 80.25 283 LEU A C 1
ATOM 2241 O O . LEU A 1 283 ? -0.653 -12.898 3.289 1.00 80.25 283 LEU A O 1
ATOM 2245 N N . ALA A 1 284 ? -1.460 -10.821 3.548 1.00 78.94 284 ALA A N 1
ATOM 2246 C CA . ALA A 1 284 ? -1.060 -10.358 2.214 1.00 78.94 284 ALA A CA 1
ATOM 2247 C C . ALA A 1 284 ? 0.460 -10.452 2.011 1.00 78.94 284 ALA A C 1
ATOM 2249 O O . ALA A 1 284 ? 0.945 -10.844 0.949 1.00 78.94 284 ALA A O 1
ATOM 2250 N N . THR A 1 285 ? 1.228 -10.105 3.044 1.00 78.31 285 THR A N 1
ATOM 2251 C CA . THR A 1 285 ? 2.692 -10.155 3.004 1.00 78.31 285 THR A CA 1
ATOM 2252 C C . THR A 1 285 ? 3.204 -11.588 2.979 1.00 78.31 285 THR A C 1
ATOM 2254 O O . THR A 1 285 ? 4.113 -11.884 2.200 1.00 78.31 285 THR A O 1
ATOM 2257 N N . VAL A 1 286 ? 2.617 -12.478 3.781 1.00 77.31 286 VAL A N 1
ATOM 2258 C CA . VAL A 1 286 ? 2.933 -13.912 3.770 1.00 77.31 286 VAL A CA 1
ATOM 2259 C C . VAL A 1 286 ? 2.660 -14.493 2.385 1.00 77.31 286 VAL A C 1
ATOM 2261 O O . VAL A 1 286 ? 3.564 -15.071 1.786 1.00 77.31 286 VAL A O 1
ATOM 2264 N N . LEU A 1 287 ? 1.466 -14.256 1.832 1.00 82.50 287 LEU A N 1
ATOM 2265 C CA . LEU A 1 287 ? 1.078 -14.739 0.506 1.00 82.50 287 LEU A CA 1
ATOM 2266 C C . LEU A 1 287 ? 2.043 -14.256 -0.582 1.00 82.50 287 LEU A C 1
ATOM 2268 O O . LEU A 1 287 ? 2.569 -15.063 -1.345 1.00 82.50 287 LEU A O 1
ATOM 2272 N N . LYS A 1 288 ? 2.335 -12.951 -0.615 1.00 81.25 288 LYS A N 1
ATOM 2273 C CA . LYS A 1 288 ? 3.315 -12.373 -1.541 1.00 81.25 288 LYS A CA 1
ATOM 2274 C C . LYS A 1 288 ? 4.681 -13.053 -1.420 1.00 81.25 288 LYS A C 1
ATOM 2276 O O . LYS A 1 288 ? 5.282 -13.395 -2.429 1.00 81.25 288 LYS A O 1
ATOM 2281 N N . THR A 1 289 ? 5.168 -13.236 -0.194 1.00 74.00 289 THR A N 1
ATOM 2282 C CA . THR A 1 289 ? 6.487 -13.832 0.067 1.00 74.00 289 THR A CA 1
ATOM 2283 C C . THR A 1 289 ? 6.547 -15.279 -0.418 1.00 74.00 289 THR A C 1
ATOM 2285 O O . THR A 1 289 ? 7.530 -15.658 -1.046 1.00 74.00 289 THR A O 1
ATOM 2288 N N . ILE A 1 290 ? 5.485 -16.063 -0.197 1.00 77.62 290 ILE A N 1
ATOM 2289 C CA . ILE A 1 290 ? 5.374 -17.434 -0.714 1.00 77.62 290 ILE A CA 1
ATOM 2290 C C . ILE A 1 290 ? 5.446 -17.430 -2.244 1.00 77.62 290 ILE A C 1
ATOM 2292 O O . ILE A 1 290 ? 6.256 -18.160 -2.809 1.00 77.62 290 ILE A O 1
ATOM 2296 N N . ILE A 1 291 ? 4.662 -16.577 -2.913 1.00 75.94 291 ILE A N 1
ATOM 2297 C CA . ILE A 1 291 ? 4.674 -16.476 -4.381 1.00 75.94 291 ILE A CA 1
ATOM 2298 C C . ILE A 1 291 ? 6.078 -16.116 -4.885 1.00 75.94 291 ILE A C 1
ATOM 2300 O O . ILE A 1 291 ? 6.600 -16.794 -5.765 1.00 75.94 291 ILE A O 1
ATOM 2304 N N . THR A 1 292 ? 6.733 -15.108 -4.300 1.00 70.50 292 THR A N 1
ATOM 2305 C CA . THR A 1 292 ? 8.099 -14.719 -4.686 1.00 70.50 292 THR A CA 1
ATOM 2306 C C . THR A 1 292 ? 9.105 -15.856 -4.499 1.00 70.50 292 THR A C 1
ATOM 2308 O O . THR A 1 292 ? 9.941 -16.069 -5.374 1.00 70.50 292 THR A O 1
ATOM 2311 N N . LEU A 1 293 ? 9.032 -16.592 -3.385 1.00 68.25 293 LEU A N 1
ATOM 2312 C CA . LEU A 1 293 ? 9.933 -17.715 -3.107 1.00 68.25 293 LEU A CA 1
ATOM 2313 C C . LEU A 1 293 ? 9.746 -18.868 -4.097 1.00 68.25 293 LEU A C 1
ATOM 2315 O O . LEU A 1 293 ? 10.729 -19.468 -4.519 1.00 68.25 293 LEU A O 1
ATOM 2319 N N . VAL A 1 294 ? 8.503 -19.173 -4.470 1.00 71.31 294 VAL A N 1
ATOM 2320 C CA . VAL A 1 294 ? 8.196 -20.262 -5.405 1.00 71.31 294 VAL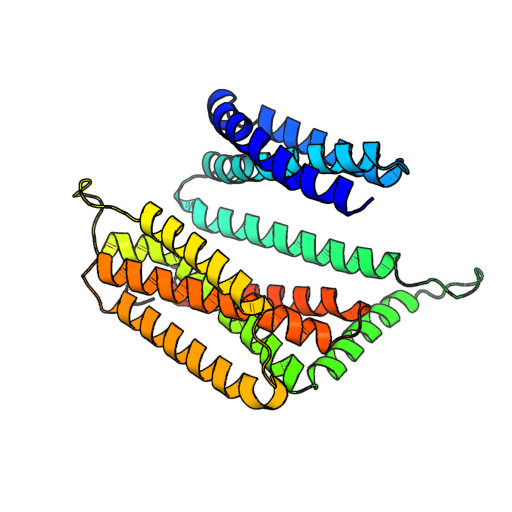 A CA 1
ATOM 2321 C C . VAL A 1 294 ? 8.544 -19.875 -6.841 1.00 71.31 294 VAL A C 1
ATOM 2323 O O . VAL A 1 294 ? 9.152 -20.667 -7.550 1.00 71.31 294 VAL A O 1
ATOM 2326 N N . VAL A 1 295 ? 8.166 -18.674 -7.279 1.00 68.50 295 VAL A N 1
ATOM 2327 C CA . VAL A 1 295 ? 8.167 -18.292 -8.700 1.00 68.50 295 VAL A CA 1
ATOM 2328 C C . VAL A 1 295 ? 9.469 -17.604 -9.116 1.00 68.50 295 VAL A C 1
ATOM 2330 O O . VAL A 1 295 ? 10.045 -17.934 -10.155 1.00 68.50 295 VAL A O 1
ATOM 2333 N N . SER A 1 296 ? 9.954 -16.660 -8.306 1.00 63.22 296 SER A N 1
ATOM 2334 C CA . SER A 1 296 ? 11.019 -15.732 -8.706 1.00 63.22 296 SER A CA 1
ATOM 2335 C C . SER A 1 296 ? 12.381 -16.025 -8.071 1.00 63.22 296 SER A C 1
ATOM 2337 O O . SER A 1 296 ? 13.406 -15.634 -8.629 1.00 63.22 296 SER A O 1
ATOM 2339 N N . ASP A 1 297 ? 12.426 -16.662 -6.898 1.00 63.19 297 ASP A N 1
ATOM 2340 C CA . ASP A 1 297 ? 13.687 -16.995 -6.228 1.00 63.19 297 ASP A CA 1
ATOM 2341 C C . ASP A 1 297 ? 14.414 -18.129 -6.970 1.00 63.19 297 ASP A C 1
ATOM 2343 O O . ASP A 1 297 ? 13.801 -19.094 -7.426 1.00 63.19 297 ASP A O 1
ATOM 2347 N N . LYS A 1 298 ? 15.746 -18.036 -7.051 1.00 59.47 298 LYS A N 1
ATOM 2348 C CA . LYS A 1 298 ? 16.611 -19.071 -7.643 1.00 59.47 298 LYS A CA 1
ATOM 2349 C C . LYS A 1 298 ? 16.550 -20.405 -6.890 1.00 59.47 298 LYS A C 1
ATOM 2351 O O . LYS A 1 298 ? 16.931 -21.425 -7.446 1.00 59.47 298 LYS A O 1
ATOM 2356 N N . ARG A 1 299 ? 16.137 -20.386 -5.617 1.00 54.94 299 ARG A N 1
ATOM 2357 C CA . ARG A 1 299 ? 15.882 -21.578 -4.792 1.00 54.94 299 ARG A CA 1
ATOM 2358 C C . ARG A 1 299 ? 14.524 -22.225 -5.093 1.00 54.94 299 ARG A C 1
ATOM 2360 O O . ARG A 1 299 ? 14.308 -23.355 -4.669 1.00 54.94 299 ARG A O 1
ATOM 2367 N N . GLY A 1 300 ? 13.622 -21.498 -5.754 1.00 58.69 300 GLY A N 1
ATOM 2368 C CA . GLY A 1 300 ? 12.352 -21.992 -6.278 1.00 58.69 300 GLY A CA 1
ATOM 2369 C C . GLY A 1 300 ? 12.467 -22.325 -7.765 1.00 58.69 300 GLY A C 1
ATOM 2370 O O . GLY A 1 300 ? 13.446 -22.922 -8.201 1.00 58.69 300 GLY A O 1
ATOM 2371 N N . LEU A 1 301 ? 11.472 -21.924 -8.556 1.00 52.50 301 LEU A N 1
ATOM 2372 C CA . LEU A 1 301 ? 11.435 -22.162 -10.001 1.00 52.50 301 LEU A CA 1
ATOM 2373 C C . LEU A 1 301 ? 12.382 -21.245 -10.791 1.00 52.50 301 LEU A C 1
ATOM 2375 O O . LEU A 1 301 ? 12.733 -21.575 -11.921 1.00 52.50 301 LEU A O 1
ATOM 2379 N N . GLY A 1 302 ? 12.784 -20.100 -10.222 1.00 59.94 302 GLY A N 1
ATOM 2380 C CA . GLY A 1 302 ? 13.716 -19.158 -10.848 1.00 59.94 302 GLY A CA 1
ATOM 2381 C C . GLY A 1 302 ? 13.304 -18.722 -12.258 1.00 59.94 302 GLY A C 1
ATOM 2382 O O . GLY A 1 302 ? 14.167 -18.593 -13.128 1.00 59.94 302 GLY A O 1
ATOM 2383 N N . LEU A 1 303 ? 12.001 -18.550 -12.510 1.00 65.44 303 LEU A N 1
ATOM 2384 C CA . LEU A 1 303 ? 11.487 -18.403 -13.872 1.00 65.44 303 LEU A CA 1
ATOM 2385 C C . LEU A 1 303 ? 12.010 -17.118 -14.543 1.00 65.44 303 LEU A C 1
ATOM 2387 O O . LEU A 1 303 ? 12.228 -16.109 -13.867 1.00 65.44 303 LEU A O 1
ATOM 2391 N N . PRO A 1 304 ? 12.198 -17.108 -15.875 1.00 60.66 304 PRO A N 1
ATOM 2392 C CA . PRO A 1 304 ? 12.463 -15.882 -16.627 1.00 60.66 304 PRO A CA 1
ATOM 2393 C C . PRO A 1 304 ? 11.344 -14.854 -16.422 1.00 60.66 304 PRO A C 1
ATOM 2395 O O . PRO A 1 304 ? 10.192 -15.237 -16.283 1.00 60.66 304 PRO A O 1
ATOM 2398 N N . VAL A 1 305 ? 11.649 -13.554 -16.481 1.00 63.88 305 VAL A N 1
ATOM 2399 C CA . VAL A 1 305 ? 10.718 -12.442 -16.155 1.00 63.88 305 VAL A CA 1
ATOM 2400 C C . VAL A 1 305 ? 9.352 -12.539 -16.846 1.00 63.88 305 VAL A C 1
ATOM 2402 O O . VAL A 1 305 ? 8.345 -12.202 -16.242 1.00 63.88 305 VAL A O 1
ATOM 2405 N N . ARG A 1 306 ? 9.301 -12.993 -18.106 1.00 62.94 306 ARG A N 1
ATOM 2406 C CA . ARG A 1 306 ? 8.033 -13.189 -18.834 1.00 62.94 306 ARG A CA 1
ATOM 2407 C C . ARG A 1 306 ? 7.275 -14.449 -18.393 1.00 62.94 306 ARG A C 1
ATOM 2409 O O . ARG A 1 306 ? 6.075 -14.521 -18.587 1.00 62.94 306 ARG A O 1
ATOM 2416 N N . SER A 1 307 ? 7.955 -15.447 -17.852 1.00 58.44 307 SER A N 1
ATOM 2417 C CA . SER A 1 307 ? 7.350 -16.709 -17.413 1.00 58.44 307 SER A CA 1
ATOM 2418 C C . SER A 1 307 ? 6.970 -16.720 -15.926 1.00 58.44 307 SER A C 1
ATOM 2420 O O . SER A 1 307 ? 6.363 -17.697 -15.496 1.00 58.44 307 SER A O 1
ATOM 2422 N N . GLN A 1 308 ? 7.359 -15.691 -15.159 1.00 55.56 308 GLN A N 1
ATOM 2423 C CA . GLN A 1 308 ? 6.934 -15.446 -13.771 1.00 55.56 308 GLN A CA 1
ATOM 2424 C C . GLN A 1 308 ? 5.496 -14.926 -13.719 1.00 55.56 308 GLN A C 1
ATOM 2426 O O . GLN A 1 308 ? 4.775 -15.334 -12.782 1.00 55.56 308 GLN A O 1
#